Protein AF-A0A444Z0D0-F1 (afdb_monomer)

Structure (mmCIF, N/CA/C/O backbone):
data_AF-A0A444Z0D0-F1
#
_entry.id   AF-A0A444Z0D0-F1
#
loop_
_atom_site.group_PDB
_atom_site.id
_atom_site.type_symbol
_atom_site.label_atom_id
_atom_site.label_alt_id
_atom_site.label_comp_id
_atom_site.label_asym_id
_atom_site.label_entity_id
_atom_site.label_seq_id
_atom_site.pdbx_PDB_ins_code
_atom_site.Cartn_x
_atom_site.Cartn_y
_atom_site.Cartn_z
_atom_site.occupancy
_atom_site.B_iso_or_equiv
_atom_site.auth_seq_id
_atom_site.auth_comp_id
_atom_site.auth_asym_id
_atom_site.auth_atom_id
_atom_site.pdbx_PDB_model_num
ATOM 1 N N . MET A 1 1 ? -46.416 1.059 73.642 1.00 33.09 1 MET A N 1
ATOM 2 C CA . MET A 1 1 ? -45.092 1.182 72.991 1.00 33.09 1 MET A CA 1
ATOM 3 C C . MET A 1 1 ? -44.872 -0.135 72.269 1.00 33.09 1 MET A C 1
ATOM 5 O O . MET A 1 1 ? -45.076 -1.156 72.898 1.00 33.09 1 MET A O 1
ATOM 9 N N . THR A 1 2 ? -44.609 -0.222 70.977 1.00 31.02 2 THR A N 1
ATOM 10 C CA . THR A 1 2 ? -44.145 0.776 70.015 1.00 31.02 2 THR A CA 1
ATOM 11 C C . THR A 1 2 ? -44.512 0.217 68.643 1.00 31.02 2 THR A C 1
ATOM 13 O O . THR A 1 2 ? -44.466 -0.993 68.434 1.00 31.02 2 THR A O 1
ATOM 16 N N . VAL A 1 3 ? -44.927 1.099 67.741 1.00 36.03 3 VAL A N 1
ATOM 17 C CA . VAL A 1 3 ? -45.208 0.792 66.337 1.00 36.03 3 VAL A CA 1
ATOM 18 C C . VAL A 1 3 ? -43.977 0.105 65.737 1.00 36.03 3 VAL A C 1
ATOM 20 O O . VAL A 1 3 ? -42.889 0.678 65.771 1.00 36.03 3 VAL A O 1
ATOM 23 N N . GLN A 1 4 ? -44.135 -1.118 65.222 1.00 37.72 4 GLN A N 1
ATOM 24 C CA . GLN A 1 4 ? -43.124 -1.737 64.368 1.00 37.72 4 GLN A CA 1
ATOM 25 C C . GLN A 1 4 ? -43.065 -0.929 63.076 1.00 37.72 4 GLN A C 1
ATOM 27 O O . GLN A 1 4 ? -43.910 -1.055 62.192 1.00 37.72 4 GLN A O 1
ATOM 32 N N . HIS A 1 5 ? -42.076 -0.051 63.003 1.00 38.69 5 HIS A N 1
ATOM 33 C CA . HIS A 1 5 ? -41.671 0.584 61.768 1.00 38.69 5 HIS A CA 1
ATOM 34 C C . HIS A 1 5 ? -40.876 -0.462 60.977 1.00 38.69 5 HIS A C 1
ATOM 36 O O . HIS A 1 5 ? -39.661 -0.563 61.116 1.00 38.69 5 HIS A O 1
ATOM 42 N N . PHE A 1 6 ? -41.572 -1.296 60.198 1.00 40.19 6 PHE A N 1
ATOM 43 C CA . PHE A 1 6 ? -40.947 -2.060 59.118 1.00 40.19 6 PHE A CA 1
ATOM 44 C C . PHE A 1 6 ? -40.551 -1.064 58.023 1.00 40.19 6 PHE A C 1
ATOM 46 O O . PHE A 1 6 ? -41.250 -0.881 57.032 1.00 40.19 6 PHE A O 1
ATOM 53 N N . SER A 1 7 ? -39.445 -0.359 58.244 1.00 43.47 7 SER A N 1
ATOM 54 C CA . SER A 1 7 ? -38.634 0.120 57.138 1.00 43.47 7 SER A CA 1
ATOM 55 C C . SER A 1 7 ? -37.933 -1.123 56.615 1.00 43.47 7 SER A C 1
ATOM 57 O O . SER A 1 7 ? -37.038 -1.635 57.281 1.00 43.47 7 SER A O 1
ATOM 59 N N . GLU A 1 8 ? -38.367 -1.654 55.475 1.00 47.59 8 GLU A N 1
ATOM 60 C CA . GLU A 1 8 ? -37.542 -2.575 54.695 1.00 47.59 8 GLU A CA 1
ATOM 61 C C . GLU A 1 8 ? -36.265 -1.814 54.325 1.00 47.59 8 GLU A C 1
ATOM 63 O O . GLU A 1 8 ? -36.211 -1.094 53.329 1.00 47.59 8 GLU A O 1
ATOM 68 N N . GLN A 1 9 ? -35.262 -1.883 55.202 1.00 56.53 9 GLN A N 1
ATOM 69 C CA . GLN A 1 9 ? -33.923 -1.411 54.903 1.00 56.53 9 GLN A CA 1
ATOM 70 C C . GLN A 1 9 ? -33.468 -2.239 53.712 1.00 56.53 9 GLN A C 1
ATOM 72 O O . GLN A 1 9 ? -33.367 -3.468 53.768 1.00 56.53 9 GLN A O 1
ATOM 77 N N . LEU A 1 10 ? -33.351 -1.567 52.574 1.00 58.09 10 LEU A N 1
ATOM 78 C CA . LEU A 1 10 ? -33.070 -2.195 51.301 1.00 58.09 10 LEU A CA 1
ATOM 79 C C . LEU A 1 10 ? -31.568 -2.483 51.278 1.00 58.09 10 LEU A C 1
ATOM 81 O O . LEU A 1 10 ? -30.805 -1.796 50.613 1.00 58.09 10 LEU A O 1
ATOM 85 N N . ASN A 1 11 ? -31.143 -3.488 52.048 1.00 79.81 11 ASN A N 1
ATOM 86 C CA . ASN A 1 11 ? -29.741 -3.898 52.158 1.00 79.81 11 ASN A CA 1
ATOM 87 C C . ASN A 1 11 ? -29.244 -4.488 50.833 1.00 79.81 11 ASN A C 1
ATOM 89 O O . ASN A 1 11 ? -28.045 -4.595 50.598 1.00 79.81 11 ASN A O 1
ATOM 93 N N . THR A 1 12 ? -30.164 -4.863 49.939 1.00 85.44 12 THR A N 1
ATOM 94 C CA . THR A 1 12 ? -29.848 -5.409 48.621 1.00 85.44 12 THR A CA 1
ATOM 95 C C . THR A 1 12 ? -30.659 -4.705 47.541 1.00 85.44 12 THR A C 1
ATOM 97 O O . 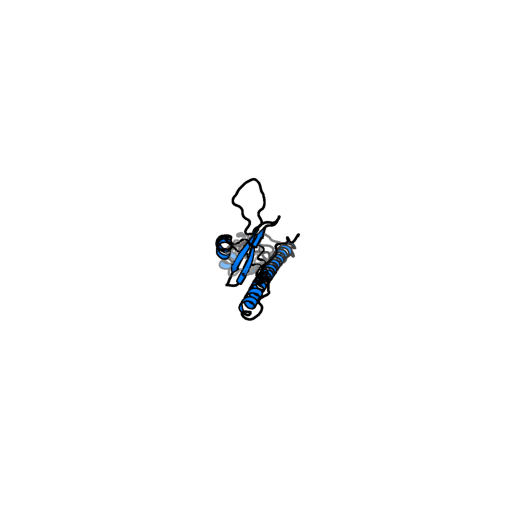THR A 1 12 ? -31.887 -4.728 47.554 1.00 85.44 12 THR A O 1
ATOM 100 N N . LEU A 1 13 ? -29.971 -4.087 46.584 1.00 89.38 13 LEU A N 1
ATOM 101 C CA . LEU A 1 13 ? -30.569 -3.411 45.440 1.00 89.38 13 LEU A CA 1
ATOM 102 C C . LEU A 1 13 ? -30.190 -4.159 44.164 1.00 89.38 13 LEU A C 1
ATOM 104 O O . LEU A 1 13 ? -29.062 -4.065 43.684 1.00 89.38 13 LEU A O 1
ATOM 108 N N . ASN A 1 14 ? -31.149 -4.899 43.606 1.00 92.12 14 ASN A N 1
ATOM 109 C CA . ASN A 1 14 ? -30.968 -5.612 42.346 1.00 92.12 14 ASN A CA 1
ATOM 110 C C . ASN A 1 14 ? -31.610 -4.846 41.182 1.00 92.12 14 ASN A C 1
ATOM 112 O O . ASN A 1 14 ? -32.835 -4.765 41.049 1.00 92.12 14 ASN A O 1
ATOM 116 N N . LEU A 1 15 ? -30.751 -4.312 40.324 1.00 93.50 15 LEU A N 1
ATOM 117 C CA . LEU A 1 15 ? -31.070 -3.591 39.099 1.00 93.50 15 LEU A CA 1
ATOM 118 C C . LEU A 1 15 ? -30.468 -4.284 37.868 1.00 93.50 15 LEU A C 1
ATOM 120 O O . LEU A 1 15 ? -30.303 -3.657 36.819 1.00 93.50 15 LEU A O 1
ATOM 124 N N . SER A 1 16 ? -30.152 -5.574 37.977 1.00 95.94 16 SER A N 1
ATOM 125 C CA . SER A 1 16 ? -29.628 -6.348 36.858 1.00 95.94 16 SER A CA 1
ATOM 126 C C . SER A 1 16 ? -30.658 -6.488 35.733 1.00 95.94 16 SER A C 1
ATOM 128 O O . SER A 1 16 ? -31.864 -6.590 35.982 1.00 95.94 16 SER A O 1
ATOM 130 N N . SER A 1 17 ? -30.191 -6.519 34.481 1.00 95.81 17 SER A N 1
ATOM 131 C CA . SER A 1 17 ? -31.039 -6.774 33.300 1.00 95.81 17 SER A CA 1
ATOM 132 C C . SER A 1 17 ? -32.221 -5.805 33.135 1.00 95.81 17 SER A C 1
ATOM 134 O O . SER A 1 17 ? -33.277 -6.190 32.634 1.00 95.81 17 SER A O 1
ATOM 136 N N . ARG A 1 18 ? -32.080 -4.545 33.569 1.00 95.50 18 ARG A N 1
ATOM 137 C CA . ARG A 1 18 ? -33.142 -3.522 33.475 1.00 95.50 18 ARG A CA 1
ATOM 138 C C . ARG A 1 18 ? -32.997 -2.595 32.270 1.00 95.50 18 ARG A C 1
ATOM 140 O O . ARG A 1 18 ? -33.810 -1.690 32.113 1.00 95.50 18 ARG A O 1
ATOM 147 N N . GLY A 1 19 ? -31.984 -2.809 31.430 1.00 94.06 19 GLY A N 1
ATOM 148 C CA . GLY A 1 19 ? -31.701 -1.946 30.283 1.00 94.06 19 GLY A CA 1
ATOM 149 C C . GLY A 1 19 ? -31.230 -0.550 30.697 1.00 94.06 19 GLY A C 1
ATOM 150 O O . GLY A 1 19 ? -31.468 0.412 29.974 1.00 94.06 19 GLY A O 1
ATOM 151 N N . LEU A 1 20 ? -30.600 -0.421 31.871 1.00 94.81 20 LEU A N 1
ATOM 152 C CA . LEU A 1 20 ? -30.068 0.857 32.340 1.00 94.81 20 LEU A CA 1
ATOM 153 C C . LEU A 1 20 ? -28.946 1.336 31.415 1.00 94.81 20 LEU A C 1
ATOM 155 O O . LEU A 1 20 ? -28.062 0.563 31.051 1.00 94.81 20 LEU A O 1
ATOM 159 N N . THR A 1 21 ? -28.972 2.621 31.076 1.00 94.25 21 THR A N 1
ATOM 160 C CA . THR A 1 21 ? -27.987 3.294 30.219 1.00 94.25 21 THR A CA 1
ATOM 161 C C . THR A 1 21 ? -27.411 4.518 30.919 1.00 94.25 21 THR A C 1
ATOM 163 O O . THR A 1 21 ? -28.023 5.047 31.846 1.00 94.25 21 THR A O 1
ATOM 166 N N . GLY A 1 22 ? -26.292 5.038 30.419 1.00 92.38 22 GLY A N 1
ATOM 167 C CA . GLY A 1 22 ? -25.667 6.240 30.972 1.00 92.38 22 GLY A CA 1
ATOM 168 C C . GLY A 1 22 ? -24.674 5.928 32.092 1.00 92.38 22 GLY A C 1
ATOM 169 O O . GLY A 1 22 ? -24.312 4.773 32.319 1.00 92.38 22 GLY A O 1
ATOM 170 N N . HIS A 1 23 ? -24.200 6.977 32.758 1.00 93.19 23 HIS A N 1
ATOM 171 C CA . HIS A 1 23 ? -23.209 6.865 33.826 1.00 93.19 23 HIS A CA 1
ATOM 172 C C . HIS A 1 23 ? -23.834 6.385 35.136 1.00 93.19 23 HIS A C 1
ATOM 174 O O . HIS A 1 23 ? -24.989 6.689 35.446 1.00 93.19 23 HIS A O 1
ATOM 180 N N . ILE A 1 24 ? -23.039 5.689 35.948 1.00 92.19 24 ILE A N 1
ATOM 181 C CA . ILE A 1 24 ? -23.430 5.316 37.307 1.00 92.19 24 ILE A CA 1
ATOM 182 C C . ILE A 1 24 ? -23.579 6.593 38.142 1.00 92.19 24 ILE A C 1
ATOM 184 O O . ILE A 1 24 ? -22.626 7.345 38.348 1.00 92.19 24 ILE A O 1
ATOM 188 N N . ALA A 1 25 ? -24.793 6.847 38.625 1.00 90.31 25 ALA A N 1
ATOM 189 C CA . ALA A 1 25 ? -25.098 8.065 39.358 1.00 90.31 25 ALA A CA 1
ATOM 190 C C . ALA A 1 25 ? -24.389 8.101 40.722 1.00 90.31 25 ALA A C 1
ATOM 192 O O . ALA A 1 25 ? -24.520 7.185 41.536 1.00 90.31 25 ALA A O 1
ATOM 193 N N . VAL A 1 26 ? -23.728 9.224 41.025 1.00 87.00 26 VAL A N 1
ATOM 194 C CA . VAL A 1 26 ? -23.033 9.443 42.308 1.00 87.00 26 VAL A CA 1
ATOM 195 C C . VAL A 1 26 ? -23.961 9.341 43.522 1.00 87.00 26 VAL A C 1
ATOM 197 O O . VAL A 1 26 ? -23.514 9.043 44.624 1.00 87.00 26 VAL A O 1
ATOM 200 N N . TYR A 1 27 ? -25.270 9.533 43.332 1.00 84.94 27 TYR A N 1
ATOM 201 C CA . TYR A 1 27 ? -26.268 9.459 44.400 1.00 84.94 27 TYR A CA 1
ATOM 202 C C . TYR A 1 27 ? -26.372 8.080 45.062 1.00 84.94 27 TYR A C 1
ATOM 204 O O . TYR A 1 27 ? -26.842 8.012 46.194 1.00 84.94 27 TYR A O 1
ATOM 212 N N . ILE A 1 28 ? -25.888 7.010 44.417 1.00 84.38 28 ILE A N 1
ATOM 213 C CA . ILE A 1 28 ? -25.799 5.668 45.016 1.00 84.38 28 ILE A CA 1
ATOM 214 C C . ILE A 1 28 ? -24.942 5.688 46.296 1.00 84.38 28 ILE A C 1
ATOM 216 O O . ILE A 1 28 ? -25.227 4.942 47.226 1.00 84.38 28 ILE A O 1
ATOM 220 N N . SER A 1 29 ? -23.979 6.61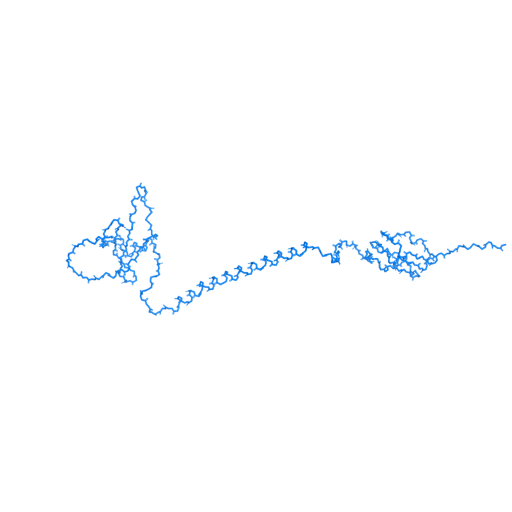2 46.410 1.00 82.12 29 SER A N 1
ATOM 221 C CA . SER A 1 29 ? -23.178 6.818 47.630 1.00 82.12 29 SER A CA 1
ATOM 222 C C . SER A 1 29 ? -23.997 7.199 48.872 1.00 82.12 29 SER A C 1
ATOM 224 O O . SER A 1 29 ? -23.511 7.059 49.989 1.00 82.12 29 SER A O 1
ATOM 226 N N . LYS A 1 30 ? -25.241 7.673 48.706 1.00 83.94 30 LYS A N 1
ATOM 227 C CA . LYS A 1 30 ? -26.129 8.020 49.827 1.00 83.94 30 LYS A CA 1
ATOM 228 C C . LYS A 1 30 ? -26.809 6.802 50.455 1.00 83.94 30 LYS A C 1
ATOM 230 O O . LYS A 1 30 ? -27.399 6.933 51.524 1.00 83.94 30 LYS A O 1
ATOM 235 N N . LEU A 1 31 ? -26.750 5.640 49.805 1.00 82.06 31 LEU A N 1
ATOM 236 C CA . LEU A 1 31 ? -27.337 4.396 50.298 1.00 82.06 31 LEU A CA 1
ATOM 237 C C . LEU A 1 31 ? -26.363 3.714 51.270 1.00 82.06 31 LEU A C 1
ATOM 239 O O . LEU A 1 31 ? -25.779 2.682 50.962 1.00 82.06 31 LEU A O 1
ATOM 243 N N . ILE A 1 32 ? -26.158 4.328 52.436 1.00 78.06 32 ILE A N 1
ATOM 244 C CA . ILE A 1 32 ? -25.132 3.922 53.417 1.00 78.06 32 ILE A CA 1
ATOM 245 C C . ILE A 1 32 ? -25.397 2.563 54.085 1.00 78.06 32 ILE A C 1
ATOM 247 O O . ILE A 1 32 ? -24.472 1.964 54.620 1.00 78.06 32 ILE A O 1
ATOM 251 N N . GLU A 1 33 ? -26.641 2.081 54.055 1.00 80.69 33 GLU A N 1
ATOM 252 C CA . GLU A 1 33 ? -27.045 0.777 54.608 1.00 80.69 33 GLU A CA 1
ATOM 253 C C . GLU A 1 33 ? -27.021 -0.342 53.550 1.00 80.69 33 GLU A C 1
ATOM 255 O O . GLU A 1 33 ? -27.396 -1.478 53.828 1.00 80.69 33 GLU A O 1
ATOM 260 N N . LEU A 1 34 ? -26.612 -0.033 52.314 1.00 84.25 34 LEU A N 1
ATOM 261 C CA . LEU A 1 34 ? -26.598 -1.000 51.225 1.00 84.25 34 LEU A CA 1
ATOM 262 C C . LEU A 1 34 ? -25.432 -1.985 51.401 1.00 84.25 34 LEU A C 1
ATOM 264 O O . LEU A 1 34 ? -24.270 -1.591 51.453 1.00 84.25 34 LEU A O 1
ATOM 268 N N . GLU A 1 35 ? -25.747 -3.276 51.436 1.00 87.44 35 GLU A N 1
ATOM 269 C CA . GLU A 1 35 ? -24.785 -4.383 51.517 1.00 87.44 35 GLU A CA 1
ATOM 270 C C . GLU A 1 35 ? -24.545 -5.032 50.151 1.00 87.44 35 GLU A C 1
ATOM 272 O O . GLU A 1 35 ? -23.467 -5.567 49.891 1.00 87.44 35 GLU A O 1
ATOM 277 N N . SER A 1 36 ? -25.518 -4.969 49.234 1.00 89.06 36 SER A N 1
ATOM 278 C CA . SER A 1 36 ? -25.345 -5.463 47.869 1.00 89.06 36 SER A CA 1
ATOM 279 C C . SER A 1 36 ? -26.016 -4.586 46.818 1.00 89.06 36 SER A C 1
ATOM 281 O O . SER A 1 36 ? -27.175 -4.200 46.950 1.00 89.06 36 SER A O 1
ATOM 283 N N . LEU A 1 37 ? -25.291 -4.330 45.732 1.00 91.44 37 LEU A N 1
ATOM 284 C CA . LEU A 1 37 ? -25.755 -3.617 44.551 1.00 91.44 37 LEU A CA 1
ATOM 285 C C . LEU A 1 37 ? -25.468 -4.449 43.304 1.00 91.44 37 LEU A C 1
ATOM 287 O O . LEU A 1 37 ? -24.309 -4.654 42.949 1.00 91.44 37 LEU A O 1
ATOM 291 N N . ASP A 1 38 ? -26.510 -4.890 42.609 1.00 93.44 38 ASP A N 1
ATOM 292 C CA . ASP A 1 38 ? -26.371 -5.591 41.334 1.00 93.44 38 ASP A CA 1
ATOM 293 C C . ASP A 1 38 ? -26.812 -4.694 40.176 1.00 93.44 38 ASP A C 1
ATOM 295 O O . ASP A 1 38 ? -27.993 -4.391 40.023 1.00 93.44 38 ASP A O 1
ATOM 299 N N . LEU A 1 39 ? -25.850 -4.261 39.366 1.00 94.69 39 LEU A N 1
ATOM 300 C CA . LEU A 1 39 ? -26.041 -3.480 38.144 1.00 94.69 39 LEU A CA 1
ATOM 301 C C . LEU A 1 39 ? -25.653 -4.291 36.897 1.00 94.69 39 LEU A C 1
ATOM 303 O O . LEU A 1 39 ? -25.476 -3.721 35.816 1.00 94.69 39 LEU A O 1
ATOM 307 N N . SER A 1 40 ? -25.497 -5.609 37.027 1.00 95.00 40 SER A N 1
ATOM 308 C CA . SER A 1 40 ? -25.022 -6.462 35.943 1.00 95.00 40 SER A CA 1
ATOM 309 C C . SER A 1 40 ? -26.009 -6.566 34.777 1.00 95.00 40 SER A C 1
ATOM 311 O O . SER A 1 40 ? -27.211 -6.341 34.923 1.00 95.00 40 SER A O 1
ATOM 313 N N . ASN A 1 41 ? -25.501 -6.910 33.594 1.00 95.81 41 ASN A N 1
ATOM 314 C CA . ASN A 1 41 ? -26.303 -7.089 32.380 1.00 95.81 41 ASN A CA 1
ATOM 315 C C . ASN A 1 41 ? -27.136 -5.841 32.025 1.00 95.81 41 ASN A C 1
ATOM 317 O O . ASN A 1 41 ? -28.342 -5.909 31.791 1.00 95.81 41 ASN A O 1
ATOM 321 N N . ASN A 1 42 ? -26.497 -4.674 32.038 1.00 95.62 42 ASN A N 1
ATOM 322 C CA . ASN A 1 42 ? -27.082 -3.410 31.600 1.00 95.62 42 ASN A CA 1
ATOM 323 C C . ASN A 1 42 ? -26.214 -2.797 30.484 1.00 95.62 42 ASN A C 1
ATOM 325 O O . ASN A 1 42 ? -25.288 -3.414 29.962 1.00 95.62 42 ASN A O 1
ATOM 329 N N . SER A 1 43 ? -26.542 -1.580 30.065 1.00 95.06 43 SER A N 1
ATOM 330 C CA . SER A 1 43 ? -25.817 -0.812 29.049 1.00 95.06 43 SER A CA 1
ATOM 331 C C . SER A 1 43 ? -25.212 0.461 29.650 1.00 95.06 43 SER A C 1
ATOM 333 O O . SER A 1 43 ? -25.221 1.523 29.024 1.00 95.06 43 SER A O 1
ATOM 335 N N . LEU A 1 44 ? -24.718 0.365 30.889 1.00 94.38 44 LEU A N 1
ATOM 336 C CA . LEU A 1 44 ? -24.057 1.469 31.583 1.00 94.38 44 LEU A CA 1
ATOM 337 C C . LEU A 1 44 ? -22.738 1.824 30.885 1.00 94.38 44 LEU A C 1
ATOM 339 O O . LEU A 1 44 ? -22.065 0.953 30.326 1.00 94.38 44 LEU A O 1
ATOM 343 N N . ILE A 1 45 ? -22.386 3.110 30.907 1.00 92.62 45 ILE A N 1
ATOM 344 C CA . ILE A 1 45 ? -21.226 3.665 30.200 1.00 92.62 45 ILE A CA 1
ATOM 345 C C . ILE A 1 45 ? -20.341 4.498 31.134 1.00 92.62 45 ILE A C 1
ATOM 347 O O . ILE A 1 45 ? -20.815 5.057 32.124 1.00 92.62 45 ILE A O 1
ATOM 351 N N . GLY A 1 46 ? -19.073 4.646 30.760 1.00 90.25 46 GLY A N 1
ATOM 352 C CA . GLY A 1 46 ? -18.135 5.561 31.403 1.00 90.25 46 GLY A CA 1
ATOM 353 C C . GLY A 1 46 ? -17.384 4.961 32.590 1.00 90.25 46 GLY A C 1
ATOM 354 O O . GLY A 1 46 ? -17.373 3.749 32.803 1.00 90.25 46 GLY A O 1
ATOM 355 N N . GLU A 1 47 ? -16.717 5.825 33.351 1.00 90.75 47 GLU A N 1
ATOM 356 C CA . GLU A 1 47 ? -15.864 5.407 34.465 1.00 90.75 47 GLU A CA 1
ATOM 357 C C . GLU A 1 47 ? -16.692 4.868 35.635 1.00 90.75 47 GLU A C 1
ATOM 359 O O . GLU A 1 47 ? -17.747 5.412 35.979 1.00 90.75 47 GLU A O 1
ATOM 364 N N . ILE A 1 48 ? -16.194 3.803 36.263 1.00 90.00 48 ILE A N 1
ATOM 365 C CA . ILE A 1 48 ? -16.723 3.289 37.521 1.00 90.00 48 ILE A CA 1
ATOM 366 C C . ILE A 1 48 ? -16.372 4.311 38.606 1.00 90.00 48 ILE A C 1
ATOM 368 O O . ILE A 1 48 ? -15.192 4.570 38.848 1.00 90.00 48 ILE A O 1
ATOM 372 N N . PRO A 1 49 ? -17.366 4.909 39.281 1.00 88.50 49 PRO A N 1
ATOM 373 C CA . PRO A 1 49 ? -17.084 5.906 40.296 1.00 88.50 49 PRO A CA 1
ATOM 374 C C . PRO A 1 49 ? -16.231 5.344 41.436 1.00 88.50 49 PRO A C 1
ATOM 376 O O . PRO A 1 49 ? -16.574 4.321 42.029 1.00 88.50 49 PRO A O 1
ATOM 379 N N . VAL A 1 50 ? -15.180 6.078 41.807 1.00 84.44 50 VAL A N 1
ATOM 380 C CA . VAL A 1 50 ? -14.205 5.694 42.846 1.00 84.44 50 VAL A CA 1
ATOM 381 C C . VAL A 1 50 ? -14.872 5.302 44.170 1.00 84.44 50 VAL A C 1
ATOM 383 O O . VAL A 1 50 ? -14.407 4.398 44.855 1.00 84.44 50 VAL A O 1
ATOM 386 N N . PHE A 1 51 ? -16.019 5.898 44.517 1.00 83.88 51 PHE A N 1
ATOM 387 C CA . PHE A 1 51 ? -16.738 5.552 45.748 1.00 83.88 51 PHE A CA 1
ATOM 388 C C . PHE A 1 51 ? -17.227 4.094 45.806 1.00 83.88 51 PHE A C 1
ATOM 390 O O . PHE A 1 51 ? -17.404 3.575 46.904 1.00 83.88 51 PHE A O 1
ATOM 397 N N . LEU A 1 52 ? -17.441 3.435 44.660 1.00 82.94 52 LEU A N 1
ATOM 398 C CA . LEU A 1 52 ? -17.804 2.014 44.603 1.00 82.94 52 LEU A CA 1
ATOM 399 C C . LEU A 1 52 ? -16.597 1.088 44.790 1.00 82.94 52 LEU A C 1
ATOM 401 O O . LEU A 1 52 ? -16.788 -0.083 45.100 1.00 82.94 52 LEU A O 1
ATOM 405 N N . VAL A 1 53 ? -15.382 1.603 44.589 1.00 76.00 53 VAL A N 1
ATOM 406 C CA . VAL A 1 53 ? -14.130 0.839 44.660 1.00 76.00 53 VAL A CA 1
ATOM 407 C C . VAL A 1 53 ? -13.424 1.069 45.998 1.00 76.00 53 VAL A C 1
ATOM 409 O O . VAL A 1 53 ? -12.957 0.120 46.618 1.00 76.00 53 VAL A O 1
ATOM 412 N N . GLU A 1 54 ? -13.376 2.316 46.475 1.00 71.38 54 GLU A N 1
ATOM 413 C CA . GLU A 1 54 ? -12.549 2.706 47.624 1.00 71.38 54 GLU A CA 1
ATOM 414 C C . GLU A 1 54 ? -13.338 2.927 48.924 1.00 71.38 54 GLU A C 1
ATOM 416 O O . GLU A 1 54 ? -12.814 2.674 50.006 1.00 71.38 54 GLU A O 1
ATOM 421 N N . ASN A 1 55 ? -14.598 3.378 48.856 1.00 62.75 55 ASN A N 1
ATOM 422 C CA . ASN A 1 55 ? -15.305 3.883 50.045 1.00 62.75 55 ASN A CA 1
ATOM 423 C C . ASN A 1 55 ? -16.236 2.870 50.728 1.00 62.75 55 ASN A C 1
ATOM 425 O O . ASN A 1 55 ? -16.783 3.184 51.785 1.00 62.75 55 ASN A O 1
ATOM 429 N N . LEU A 1 56 ? -16.449 1.680 50.157 1.00 67.81 56 LEU A N 1
ATOM 430 C CA . LEU A 1 56 ? -17.451 0.728 50.653 1.00 67.81 56 LEU A CA 1
ATOM 431 C C . LEU A 1 56 ? -16.934 -0.725 50.652 1.00 67.81 56 LEU A C 1
ATOM 433 O O . LEU A 1 56 ? -17.412 -1.546 49.875 1.00 67.81 56 LEU A O 1
ATOM 437 N N . PRO A 1 57 ? -15.998 -1.092 51.550 1.00 65.75 57 PRO A N 1
ATOM 438 C CA . PRO A 1 57 ? -15.433 -2.447 51.599 1.00 65.75 57 PRO A CA 1
ATOM 439 C C . PRO A 1 57 ? -16.453 -3.538 51.972 1.00 65.75 57 PRO A C 1
ATOM 441 O O . PRO A 1 57 ? -16.212 -4.715 51.717 1.00 65.75 57 PRO A O 1
ATOM 444 N N . LEU A 1 58 ? -17.581 -3.162 52.586 1.00 73.06 58 LEU A N 1
ATOM 445 C CA . LEU A 1 58 ? -18.676 -4.072 52.942 1.00 73.06 58 LEU A CA 1
ATOM 446 C C . LEU A 1 58 ? -19.759 -4.172 51.855 1.00 73.06 58 LEU A C 1
ATOM 448 O O . LEU A 1 58 ? -20.592 -5.072 51.924 1.00 73.06 58 LEU A O 1
ATOM 452 N N . LEU A 1 59 ? -19.754 -3.281 50.854 1.00 82.44 59 LEU A N 1
ATOM 453 C CA . LEU A 1 59 ? -20.736 -3.298 49.774 1.00 82.44 59 LEU A CA 1
ATOM 454 C C . LEU A 1 59 ? -20.284 -4.263 48.676 1.00 82.44 59 LEU A C 1
ATOM 456 O O . LEU A 1 59 ? -19.274 -4.060 48.005 1.00 82.44 59 LEU A O 1
ATOM 460 N N . ARG A 1 60 ? -21.092 -5.288 48.417 1.00 87.38 60 ARG A N 1
ATOM 461 C CA . ARG A 1 60 ? -20.908 -6.178 47.273 1.00 87.38 60 ARG A CA 1
ATOM 462 C C . ARG A 1 60 ? -21.521 -5.563 46.018 1.00 87.38 60 ARG A C 1
ATOM 464 O O . ARG A 1 60 ? -22.741 -5.596 45.849 1.00 87.38 60 ARG A O 1
ATOM 471 N N . VAL A 1 61 ? -20.678 -5.082 45.108 1.00 89.31 61 VAL A N 1
ATOM 472 C CA . VAL A 1 61 ? -21.101 -4.507 43.821 1.00 89.31 61 VAL A CA 1
ATOM 473 C C . VAL A 1 61 ? -20.899 -5.508 42.677 1.00 89.31 61 VAL A C 1
ATOM 475 O O . VAL A 1 61 ? -19.816 -6.067 42.516 1.00 89.31 61 VAL A O 1
ATOM 478 N N . LEU A 1 62 ? -21.927 -5.724 41.852 1.00 91.81 62 LEU A N 1
ATOM 479 C CA . LEU A 1 62 ? -21.856 -6.523 40.625 1.00 91.81 62 LEU A CA 1
ATOM 480 C C . LEU A 1 62 ? -22.050 -5.614 39.404 1.00 91.81 62 LEU A C 1
ATOM 482 O O . LEU A 1 62 ? -23.128 -5.069 39.193 1.00 91.81 62 LEU A O 1
ATOM 486 N N . LEU A 1 63 ? -20.999 -5.457 38.593 1.00 91.94 63 LEU A N 1
ATOM 487 C CA . LEU A 1 63 ? -20.981 -4.592 37.397 1.00 91.94 63 LEU A CA 1
ATOM 488 C C . LEU A 1 63 ? -20.833 -5.371 36.080 1.00 91.94 63 LEU A C 1
ATOM 490 O O . LEU A 1 63 ? -20.760 -4.771 35.009 1.00 91.94 63 LEU A O 1
ATOM 494 N N . GLY A 1 64 ? -20.769 -6.705 36.138 1.00 89.88 64 GLY A N 1
ATOM 495 C CA . GLY A 1 64 ? -20.492 -7.549 34.972 1.00 89.88 64 GLY A CA 1
ATOM 496 C C . GLY A 1 64 ? -21.484 -7.354 33.821 1.00 89.88 64 GLY A C 1
ATOM 497 O O . GLY A 1 64 ? -22.622 -6.947 34.030 1.00 89.88 64 GLY A O 1
ATOM 498 N N . GLN A 1 65 ? -21.064 -7.676 32.595 1.00 91.00 65 GLN A N 1
ATOM 499 C CA . GLN A 1 65 ? -21.895 -7.536 31.387 1.00 91.00 65 GLN A CA 1
ATOM 500 C C . GLN A 1 65 ? -22.390 -6.096 31.132 1.00 91.00 65 GLN A C 1
ATOM 502 O O . GLN A 1 65 ? -23.493 -5.894 30.639 1.00 91.00 65 GLN A O 1
ATOM 507 N N . ASN A 1 66 ? -21.557 -5.100 31.445 1.00 92.12 66 ASN A N 1
ATOM 508 C CA . ASN A 1 66 ? -21.706 -3.719 30.987 1.00 92.12 66 ASN A CA 1
ATOM 509 C C . ASN A 1 66 ? -20.497 -3.385 30.092 1.00 92.12 66 ASN A C 1
ATOM 511 O O . ASN A 1 66 ? -19.437 -3.037 30.614 1.00 92.12 66 ASN A O 1
ATOM 515 N N . PRO A 1 67 ? -20.601 -3.543 28.760 1.00 86.25 67 PRO A N 1
ATOM 516 C CA . PRO A 1 67 ? -19.443 -3.536 27.857 1.00 86.25 67 PRO A CA 1
ATOM 517 C C . PRO A 1 67 ? -18.706 -2.191 27.777 1.00 86.25 67 PRO A C 1
ATOM 519 O O . PRO A 1 67 ? -17.571 -2.152 27.316 1.00 86.25 67 PRO A O 1
ATOM 522 N N . ASN A 1 68 ? -19.341 -1.111 28.235 1.00 89.06 68 ASN A N 1
ATOM 523 C CA . ASN A 1 68 ? -18.858 0.261 28.102 1.00 89.06 68 ASN A CA 1
ATOM 524 C C . ASN A 1 68 ? -18.451 0.898 29.448 1.00 89.06 68 ASN A C 1
ATOM 526 O O . ASN A 1 68 ? -18.269 2.116 29.502 1.00 89.06 68 ASN A O 1
ATOM 530 N N . LEU A 1 69 ? -18.345 0.111 30.530 1.00 89.88 69 LEU A N 1
ATOM 531 C CA . LEU A 1 69 ? -17.800 0.575 31.812 1.00 89.88 69 LEU A CA 1
ATOM 532 C C . LEU A 1 69 ? -16.272 0.464 31.834 1.00 89.88 69 LEU A C 1
ATOM 534 O O . LEU A 1 69 ? -15.701 -0.494 31.312 1.00 89.88 69 LEU A O 1
ATOM 538 N N . CYS A 1 70 ? -15.610 1.424 32.478 1.00 87.00 70 CYS A N 1
ATOM 539 C CA . CYS A 1 70 ? -14.151 1.476 32.579 1.00 87.00 70 CYS A CA 1
ATOM 540 C C . CYS A 1 70 ? -13.703 1.591 34.039 1.00 87.00 70 CYS A C 1
ATOM 542 O O . CYS A 1 70 ? -14.266 2.366 34.803 1.00 87.00 70 CYS A O 1
ATOM 544 N N . GLU A 1 71 ? -12.682 0.828 34.428 1.00 73.62 71 GLU A N 1
ATOM 545 C CA . GLU A 1 71 ? -12.250 0.716 35.827 1.00 73.62 71 GLU A CA 1
ATOM 546 C C . GLU A 1 71 ? -11.403 1.905 36.298 1.00 73.62 71 GLU A C 1
ATOM 548 O O . GLU A 1 71 ? -11.524 2.302 37.452 1.00 73.62 71 GLU A O 1
ATOM 553 N N . SER A 1 72 ? -10.580 2.506 35.430 1.00 64.62 72 SER A N 1
ATOM 554 C CA . SER A 1 72 ? -9.786 3.712 35.725 1.00 64.62 72 SER A CA 1
ATOM 555 C C . SER A 1 72 ? -9.117 4.277 34.468 1.00 64.62 72 SER A C 1
ATOM 557 O O . SER A 1 72 ? -8.689 3.519 33.597 1.00 64.62 72 SER A O 1
ATOM 559 N N . GLY A 1 73 ? -8.956 5.603 34.420 1.00 61.09 73 GLY A N 1
ATOM 560 C CA . GLY A 1 73 ? -8.347 6.330 33.302 1.00 61.09 73 GLY A CA 1
ATOM 561 C C . GLY A 1 73 ? -9.389 6.874 32.323 1.00 61.09 73 GLY A C 1
ATOM 562 O O . GLY A 1 73 ? -10.531 6.420 32.360 1.00 61.09 73 GLY A O 1
ATOM 563 N N . PRO A 1 74 ? -9.007 7.833 31.452 1.00 58.78 74 PRO A N 1
ATOM 564 C CA . PRO A 1 74 ? -9.936 8.404 30.491 1.00 58.78 74 PRO A CA 1
ATOM 565 C C . PRO A 1 74 ? -10.586 7.259 29.726 1.00 58.78 74 PRO A C 1
ATOM 567 O O . PRO A 1 74 ? -9.874 6.433 29.147 1.00 58.78 74 PRO A O 1
ATOM 570 N N . CYS A 1 75 ? -11.921 7.205 29.750 1.00 64.81 75 CYS A N 1
ATOM 571 C CA . CYS A 1 75 ? -12.711 6.398 28.830 1.00 64.81 75 CYS A CA 1
ATOM 572 C C . CYS A 1 75 ? -12.394 6.876 27.418 1.00 64.81 75 CYS A C 1
ATOM 574 O O . CYS A 1 75 ? -13.128 7.675 26.836 1.00 64.81 75 CYS A O 1
ATOM 576 N N . ASP A 1 76 ? -11.250 6.449 26.896 1.00 52.53 76 ASP A N 1
ATOM 577 C CA . ASP A 1 76 ? -10.871 6.690 25.532 1.00 52.53 76 ASP A CA 1
ATOM 578 C C . ASP A 1 76 ? -11.951 5.976 24.741 1.00 52.53 76 ASP A C 1
ATOM 580 O O . ASP A 1 76 ? -12.036 4.744 24.733 1.00 52.53 76 ASP A O 1
ATOM 584 N N . GLN A 1 77 ? -12.843 6.763 24.142 1.00 59.03 77 GLN A N 1
ATOM 585 C CA . GLN A 1 77 ? -13.732 6.287 23.105 1.00 59.03 77 GLN A CA 1
ATOM 586 C C . GLN A 1 77 ? -12.860 5.946 21.897 1.00 59.03 77 GLN A C 1
ATOM 588 O O . GLN A 1 77 ? -12.983 6.521 20.819 1.00 59.03 77 GLN A O 1
ATOM 593 N N . GLN A 1 78 ? -12.011 4.932 22.042 1.00 44.03 78 GLN A N 1
ATOM 594 C CA . GLN A 1 78 ? -11.820 3.999 20.969 1.00 44.03 78 GLN A CA 1
ATOM 595 C C . GLN A 1 78 ? -13.178 3.340 20.773 1.00 44.03 78 GLN A C 1
ATOM 597 O O . GLN A 1 78 ? -13.448 2.237 21.235 1.00 44.03 78 GLN A O 1
ATOM 602 N N . THR A 1 79 ? -13.982 3.993 19.941 1.00 45.91 79 THR A N 1
ATOM 603 C CA . THR A 1 79 ? -14.735 3.335 18.879 1.00 45.91 79 THR A CA 1
ATOM 604 C C . THR A 1 79 ? -13.758 2.545 17.992 1.00 45.91 79 THR A C 1
ATOM 606 O O . THR A 1 79 ? -13.621 2.735 16.792 1.00 45.91 79 THR A O 1
ATOM 609 N N . LYS A 1 80 ? -13.031 1.607 18.598 1.00 42.03 80 LYS A N 1
ATOM 610 C CA . LYS A 1 80 ? -12.730 0.334 17.986 1.00 42.03 80 LYS A CA 1
ATOM 611 C C . LYS A 1 80 ? -13.797 -0.591 18.520 1.00 42.03 80 LYS A C 1
ATOM 613 O O . LYS A 1 80 ? -13.519 -1.500 19.300 1.00 42.03 80 LYS A O 1
ATOM 618 N N . ASP A 1 81 ? -15.013 -0.366 18.033 1.00 45.09 81 ASP A N 1
ATOM 619 C CA . ASP A 1 81 ? -15.879 -1.488 17.752 1.00 45.09 81 ASP A CA 1
ATOM 620 C C . ASP A 1 81 ? -15.042 -2.468 16.928 1.00 45.09 81 ASP A C 1
ATOM 622 O O . ASP A 1 81 ? -14.876 -2.360 15.718 1.00 45.09 81 ASP A O 1
ATOM 626 N N . LYS A 1 82 ? -14.486 -3.460 17.621 1.00 42.88 82 LYS A N 1
ATOM 627 C CA . LYS A 1 82 ? -14.348 -4.794 17.067 1.00 42.88 82 LYS A CA 1
ATOM 628 C C . LYS A 1 82 ? -15.722 -5.461 17.123 1.00 42.88 82 LYS A C 1
ATOM 630 O O . LYS A 1 82 ? -15.830 -6.615 17.524 1.00 42.88 82 LYS A O 1
ATOM 635 N N . SER A 1 83 ? -16.770 -4.768 16.680 1.00 45.62 83 SER A N 1
ATOM 636 C CA . SER A 1 83 ? -17.786 -5.485 15.945 1.00 45.62 83 SER A CA 1
ATOM 637 C C . SER A 1 83 ? -17.080 -5.866 14.644 1.00 45.62 83 SER A C 1
ATOM 639 O O . SER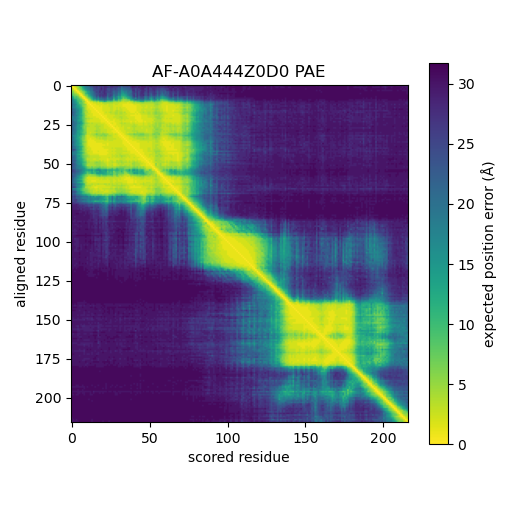 A 1 83 ? -16.579 -5.038 13.882 1.00 45.62 83 SER A O 1
ATOM 641 N N . LYS A 1 84 ? -16.928 -7.167 14.411 1.00 47.09 84 LYS A N 1
ATOM 642 C CA . LYS A 1 84 ? -16.814 -7.647 13.039 1.00 47.09 84 LYS A CA 1
ATOM 643 C C . LYS A 1 84 ? -18.169 -7.369 12.384 1.00 47.09 84 LYS A C 1
ATOM 645 O O . LYS A 1 84 ? -18.944 -8.289 12.158 1.00 47.09 84 LYS A O 1
ATOM 650 N N . GLU A 1 85 ? -18.494 -6.106 12.138 1.00 53.19 85 GLU A N 1
ATOM 651 C CA . GLU A 1 85 ? -19.403 -5.799 11.056 1.00 53.19 85 GLU A CA 1
ATOM 652 C C . GLU A 1 85 ? -18.641 -6.125 9.785 1.00 53.19 85 GLU A C 1
ATOM 654 O O . GLU A 1 85 ? -17.537 -5.630 9.540 1.00 53.19 85 GLU A O 1
ATOM 659 N N . ASN A 1 86 ? -19.212 -7.025 8.994 1.00 55.25 86 ASN A N 1
ATOM 660 C CA . ASN A 1 86 ? -18.703 -7.389 7.684 1.00 55.25 86 ASN A CA 1
ATOM 661 C C . ASN A 1 86 ? -18.930 -6.196 6.741 1.00 55.25 86 ASN A C 1
ATOM 663 O O . ASN A 1 86 ? -19.741 -6.277 5.825 1.00 55.25 86 ASN A O 1
ATOM 667 N N . ASN A 1 87 ? -18.274 -5.061 6.991 1.00 58.31 87 ASN A N 1
ATOM 668 C CA . ASN A 1 87 ? -18.414 -3.873 6.171 1.00 58.31 87 ASN A CA 1
ATOM 669 C C . ASN A 1 87 ? -17.627 -4.112 4.873 1.00 58.31 87 ASN A C 1
ATOM 671 O O . ASN A 1 87 ? -16.392 -4.167 4.907 1.00 58.31 87 ASN A O 1
ATOM 675 N N . PRO A 1 88 ? -18.305 -4.260 3.714 1.00 66.00 88 PRO A N 1
ATOM 676 C CA . PRO A 1 88 ? -17.662 -4.624 2.447 1.00 66.00 88 PRO A CA 1
ATOM 677 C C . PRO A 1 88 ? -16.604 -3.599 2.014 1.00 66.00 88 PRO A C 1
ATOM 679 O O . PRO A 1 88 ? -15.678 -3.924 1.277 1.00 66.00 88 PRO A O 1
ATOM 682 N N . ILE A 1 89 ? -16.689 -2.377 2.540 1.00 70.19 89 ILE A N 1
ATOM 683 C CA . ILE A 1 89 ? -15.737 -1.283 2.335 1.00 70.19 89 ILE A CA 1
ATOM 684 C C . ILE A 1 89 ? -14.327 -1.652 2.826 1.00 70.19 89 ILE A C 1
ATOM 686 O O . ILE A 1 89 ? -13.346 -1.311 2.167 1.00 70.19 89 ILE A O 1
ATOM 690 N N . ILE A 1 90 ? -14.204 -2.409 3.924 1.00 67.50 90 ILE A N 1
ATOM 691 C CA . ILE A 1 90 ? -12.902 -2.861 4.446 1.00 67.50 90 ILE A CA 1
ATOM 692 C C . ILE A 1 90 ? -12.250 -3.842 3.461 1.00 67.50 90 ILE A C 1
ATOM 694 O O . ILE A 1 90 ? -11.051 -3.753 3.197 1.00 67.50 90 ILE A O 1
ATOM 698 N N . TYR A 1 91 ? -13.043 -4.732 2.857 1.00 69.62 91 TYR A N 1
ATOM 699 C CA . TYR A 1 91 ? -12.564 -5.668 1.839 1.00 69.62 91 TYR A CA 1
ATOM 700 C C . TYR A 1 91 ? -12.183 -4.962 0.538 1.00 69.62 91 TYR A C 1
ATOM 702 O O . TYR A 1 91 ? -11.175 -5.318 -0.065 1.00 69.62 91 TYR A O 1
ATOM 710 N N . ILE A 1 92 ? -12.929 -3.935 0.124 1.00 75.38 92 ILE A N 1
ATOM 711 C CA . ILE A 1 92 ? -12.595 -3.129 -1.059 1.00 75.38 92 ILE A CA 1
ATOM 712 C C . ILE A 1 92 ? -11.271 -2.385 -0.836 1.00 75.38 92 ILE A C 1
ATOM 714 O O . ILE A 1 92 ? -10.392 -2.432 -1.695 1.00 75.38 92 ILE A O 1
ATOM 718 N N . LEU A 1 93 ? -11.076 -1.776 0.339 1.00 73.31 93 LEU A N 1
ATOM 719 C CA . LEU A 1 93 ? -9.840 -1.063 0.672 1.00 73.31 93 LEU A CA 1
ATOM 720 C C . LEU A 1 93 ? -8.624 -2.005 0.756 1.00 73.31 93 LEU A C 1
ATOM 722 O O . LEU A 1 93 ? -7.545 -1.673 0.263 1.00 73.31 93 LEU A O 1
ATOM 726 N N . ALA A 1 94 ? -8.803 -3.203 1.319 1.00 71.81 94 ALA A N 1
ATOM 727 C CA . ALA A 1 94 ? -7.769 -4.239 1.355 1.00 71.81 94 ALA A CA 1
ATOM 728 C C . ALA A 1 94 ? -7.493 -4.857 -0.031 1.00 71.81 94 ALA A C 1
ATOM 730 O O . ALA A 1 94 ? -6.356 -5.194 -0.354 1.00 71.81 94 ALA A O 1
ATOM 731 N N . SER A 1 95 ? -8.515 -4.983 -0.880 1.00 80.19 95 SER A N 1
ATOM 732 C CA . SER A 1 95 ? -8.373 -5.515 -2.236 1.00 80.19 95 SER A CA 1
ATOM 733 C C . SER A 1 95 ? -7.600 -4.549 -3.130 1.00 80.19 95 SER A C 1
ATOM 735 O O . SER A 1 95 ? -6.712 -4.976 -3.864 1.00 80.19 95 SER A O 1
ATOM 737 N N . VAL A 1 96 ? -7.904 -3.249 -3.070 1.00 87.38 96 VAL A N 1
ATOM 738 C CA . VAL A 1 96 ? -7.215 -2.230 -3.877 1.00 87.38 96 VAL A CA 1
ATOM 739 C C . VAL A 1 96 ? -5.735 -2.148 -3.503 1.00 87.38 96 VAL A C 1
ATOM 741 O O . VAL A 1 96 ? -4.886 -2.078 -4.392 1.00 87.38 96 VAL A O 1
ATOM 744 N N . SER A 1 97 ? -5.404 -2.224 -2.211 1.00 85.19 97 SER A N 1
ATOM 745 C CA . SER A 1 97 ? -4.007 -2.220 -1.765 1.00 85.19 97 SER A CA 1
ATOM 746 C C . SER A 1 97 ? -3.256 -3.485 -2.195 1.00 85.19 97 SER A C 1
ATOM 748 O O . SER A 1 97 ? -2.115 -3.384 -2.646 1.00 85.19 97 SER A O 1
ATOM 750 N N . ALA A 1 98 ? -3.900 -4.657 -2.160 1.00 89.56 98 ALA A N 1
ATOM 751 C CA . ALA A 1 98 ? -3.321 -5.902 -2.661 1.00 89.56 98 ALA A CA 1
ATOM 752 C C . ALA A 1 98 ? -3.062 -5.858 -4.178 1.00 89.56 98 ALA A C 1
ATOM 754 O O . ALA A 1 98 ? -1.983 -6.249 -4.627 1.00 89.56 98 ALA A O 1
ATOM 755 N N . PHE A 1 99 ? -4.005 -5.331 -4.969 1.00 92.38 99 PHE A N 1
ATOM 756 C CA . PHE A 1 99 ? -3.821 -5.159 -6.413 1.00 92.38 99 PHE A CA 1
ATOM 757 C C . PHE A 1 99 ? -2.713 -4.156 -6.742 1.00 92.38 99 PHE A C 1
ATOM 759 O O . PHE A 1 99 ? -1.895 -4.428 -7.621 1.00 92.38 99 PHE A O 1
ATOM 766 N N . LEU A 1 100 ? -2.641 -3.030 -6.025 1.00 94.81 100 LEU A N 1
ATOM 767 C CA . LEU A 1 100 ? -1.587 -2.034 -6.220 1.00 94.81 100 LEU A CA 1
ATOM 768 C C . LEU A 1 100 ? -0.204 -2.612 -5.887 1.00 94.81 100 LEU A C 1
ATOM 770 O O . LEU A 1 100 ? 0.733 -2.452 -6.665 1.00 94.81 100 LEU A O 1
ATOM 774 N N . MET A 1 101 ? -0.085 -3.344 -4.776 1.00 95.12 101 MET A N 1
ATOM 775 C CA . MET A 1 101 ? 1.155 -4.027 -4.396 1.00 95.12 101 MET A CA 1
ATOM 776 C C . MET A 1 101 ? 1.564 -5.087 -5.423 1.00 95.12 101 MET A C 1
ATOM 778 O O . MET A 1 101 ? 2.726 -5.131 -5.824 1.00 95.12 101 MET A O 1
ATOM 782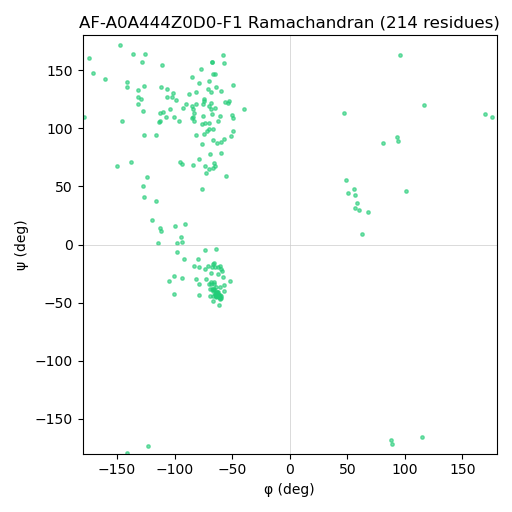 N N . LEU A 1 102 ? 0.620 -5.903 -5.903 1.00 95.94 102 LEU A N 1
ATOM 783 C CA . LEU A 1 102 ? 0.885 -6.898 -6.945 1.00 95.94 102 LEU A CA 1
ATOM 784 C C . LEU A 1 102 ? 1.367 -6.233 -8.243 1.00 95.94 102 LEU A C 1
ATOM 786 O O . LEU A 1 102 ? 2.340 -6.688 -8.843 1.00 95.94 102 LEU A O 1
ATOM 790 N N . LEU A 1 103 ? 0.733 -5.131 -8.651 1.00 96.88 103 LEU A N 1
ATOM 791 C CA . LEU A 1 103 ? 1.106 -4.376 -9.846 1.00 96.88 103 LEU A CA 1
ATOM 792 C C . LEU A 1 103 ? 2.525 -3.798 -9.734 1.00 96.88 103 LEU A C 1
ATOM 794 O O . LEU A 1 103 ? 3.305 -3.910 -10.681 1.00 96.88 103 LEU A O 1
ATOM 798 N N . LEU A 1 104 ? 2.900 -3.255 -8.571 1.00 97.25 104 LEU A N 1
ATOM 799 C CA . LEU A 1 104 ? 4.260 -2.767 -8.315 1.00 97.25 104 LEU A CA 1
ATOM 800 C C . LEU A 1 104 ? 5.303 -3.892 -8.370 1.00 97.25 104 LEU A C 1
ATOM 802 O O . LEU A 1 104 ? 6.367 -3.711 -8.962 1.00 97.25 104 LEU A O 1
ATOM 806 N N . VAL A 1 105 ? 4.993 -5.068 -7.815 1.00 97.38 105 VAL A N 1
ATOM 807 C CA . VAL A 1 105 ? 5.883 -6.241 -7.859 1.00 97.38 105 VAL A CA 1
ATOM 808 C C . VAL A 1 105 ? 6.079 -6.737 -9.294 1.00 97.38 105 VAL A C 1
ATOM 810 O O . VAL A 1 105 ? 7.209 -7.011 -9.697 1.00 97.38 105 VAL A O 1
ATOM 813 N N . VAL A 1 106 ? 5.008 -6.807 -10.091 1.00 97.56 106 VAL A N 1
ATOM 814 C CA . VAL A 1 106 ? 5.086 -7.208 -11.505 1.00 97.56 106 VAL A CA 1
ATOM 815 C C . VAL A 1 106 ? 5.906 -6.200 -12.312 1.00 97.56 106 VAL A C 1
ATOM 817 O O . VAL A 1 106 ? 6.787 -6.608 -13.068 1.00 97.56 106 VAL A O 1
ATOM 820 N N . LEU A 1 107 ? 5.685 -4.895 -12.127 1.00 97.62 107 LEU A N 1
ATOM 821 C CA . LEU A 1 107 ? 6.481 -3.855 -12.786 1.00 97.62 107 LEU A CA 1
ATOM 822 C C . LEU A 1 107 ? 7.963 -3.958 -12.417 1.00 97.62 107 LEU A C 1
ATOM 824 O O . LEU A 1 107 ? 8.814 -3.946 -13.306 1.00 97.62 107 LEU A O 1
ATOM 828 N N . ALA A 1 108 ? 8.280 -4.124 -11.130 1.00 97.19 108 ALA A N 1
ATOM 829 C CA . ALA A 1 108 ? 9.651 -4.315 -10.674 1.00 97.19 108 ALA A CA 1
ATOM 830 C C . ALA A 1 108 ? 10.284 -5.566 -11.303 1.00 97.19 108 ALA A C 1
ATOM 832 O O . ALA A 1 108 ? 11.398 -5.492 -11.817 1.00 97.19 108 ALA A O 1
ATOM 833 N N . ALA A 1 109 ? 9.568 -6.694 -11.350 1.00 96.81 109 ALA A N 1
ATOM 834 C CA . ALA A 1 109 ? 10.036 -7.916 -11.998 1.00 96.81 109 ALA A CA 1
ATOM 835 C C . ALA A 1 109 ? 10.286 -7.720 -13.503 1.00 96.81 109 ALA A C 1
ATOM 837 O O . ALA A 1 109 ? 11.328 -8.140 -14.005 1.00 96.81 109 ALA A O 1
ATOM 838 N N . VAL A 1 110 ? 9.389 -7.038 -14.225 1.00 96.75 110 VAL A N 1
ATOM 839 C CA . VAL A 1 110 ? 9.569 -6.715 -15.652 1.00 96.75 110 VAL A CA 1
ATOM 840 C C . VAL A 1 110 ? 10.789 -5.821 -15.860 1.00 96.75 110 VAL A C 1
ATOM 842 O O . VAL A 1 110 ? 11.598 -6.095 -16.746 1.00 96.75 110 VAL A O 1
ATOM 845 N N . ILE A 1 111 ? 10.968 -4.792 -15.027 1.00 96.00 111 ILE A N 1
ATOM 846 C CA . ILE A 1 111 ? 12.138 -3.908 -15.068 1.00 96.00 111 ILE A CA 1
ATOM 847 C C . ILE A 1 111 ? 13.416 -4.710 -14.798 1.00 96.00 111 ILE A C 1
ATOM 849 O O . ILE A 1 111 ? 14.378 -4.582 -15.553 1.00 96.00 111 ILE A O 1
ATOM 853 N N . ILE A 1 112 ? 13.424 -5.586 -13.790 1.00 95.06 112 ILE A N 1
ATOM 854 C CA . ILE A 1 112 ? 14.560 -6.462 -13.474 1.00 95.06 112 ILE A CA 1
ATOM 855 C C . ILE A 1 112 ? 14.861 -7.402 -14.645 1.00 95.06 112 ILE A C 1
ATOM 857 O O . ILE A 1 112 ? 16.019 -7.526 -15.032 1.00 95.06 112 ILE A O 1
ATOM 861 N N . ILE A 1 113 ? 13.851 -8.027 -15.257 1.00 94.38 113 ILE A N 1
ATOM 862 C CA . ILE A 1 113 ? 14.018 -8.884 -16.442 1.00 94.38 113 ILE A CA 1
ATOM 863 C C . ILE A 1 113 ? 14.565 -8.071 -17.614 1.00 94.38 113 ILE A C 1
ATOM 865 O O . ILE A 1 113 ? 15.443 -8.548 -18.331 1.00 94.38 113 ILE A O 1
ATOM 869 N N . TYR A 1 114 ? 14.089 -6.843 -17.812 1.00 93.44 114 TYR A N 1
ATOM 870 C CA . TYR A 1 114 ? 14.557 -5.967 -18.878 1.00 93.44 114 TYR A CA 1
ATOM 871 C C . TYR A 1 114 ? 16.010 -5.534 -18.659 1.00 93.44 114 TYR A C 1
ATOM 873 O O . TYR A 1 114 ? 16.818 -5.620 -19.581 1.00 93.44 114 TYR A O 1
ATOM 881 N N . ILE A 1 115 ? 16.381 -5.145 -17.437 1.00 89.69 115 ILE A N 1
ATOM 882 C CA . ILE A 1 115 ? 17.765 -4.819 -17.065 1.00 89.69 115 ILE A CA 1
ATOM 883 C C . ILE A 1 115 ? 18.650 -6.062 -17.179 1.00 89.69 115 ILE A C 1
ATOM 885 O O . ILE A 1 115 ? 19.741 -5.975 -17.732 1.00 89.69 115 ILE A O 1
ATOM 889 N N . LYS A 1 116 ? 18.180 -7.234 -16.740 1.00 84.31 116 LYS A N 1
ATOM 890 C CA . LYS A 1 116 ? 18.915 -8.497 -16.860 1.00 84.31 116 LYS A CA 1
ATOM 891 C C . LYS A 1 116 ? 19.079 -8.909 -18.318 1.00 84.31 116 LYS A C 1
ATOM 893 O O . LYS A 1 116 ? 20.154 -9.357 -18.665 1.00 84.31 116 LYS A O 1
ATOM 898 N N . LYS A 1 117 ? 18.084 -8.702 -19.191 1.00 79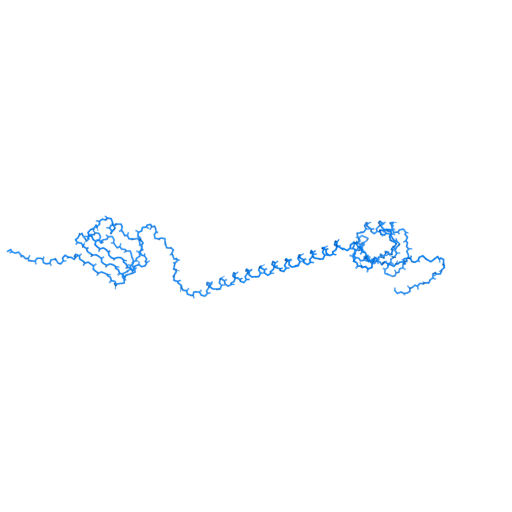.94 117 LYS A N 1
ATOM 899 C CA . LYS A 1 117 ? 18.216 -8.903 -20.647 1.00 79.94 117 LYS A CA 1
ATOM 900 C C . LYS A 1 117 ? 19.194 -7.919 -21.284 1.00 79.94 117 LYS A C 1
ATOM 902 O O . LYS A 1 117 ? 19.867 -8.299 -22.236 1.00 79.94 117 LYS A O 1
ATOM 907 N N . ARG A 1 118 ? 19.275 -6.682 -20.783 1.00 75.56 118 ARG A N 1
ATOM 908 C CA . ARG A 1 118 ? 20.299 -5.715 -21.205 1.00 75.56 118 ARG A CA 1
ATOM 909 C C . ARG A 1 118 ? 21.691 -6.178 -20.766 1.00 75.56 118 ARG A C 1
ATOM 911 O O . ARG A 1 118 ? 22.542 -6.356 -21.622 1.00 75.56 118 ARG A O 1
ATOM 918 N N . LYS A 1 119 ? 21.861 -6.571 -19.501 1.00 66.00 119 LYS A N 1
ATOM 919 C CA . LYS A 1 119 ? 23.125 -7.122 -18.989 1.00 66.00 119 LYS A CA 1
ATOM 920 C C . LYS A 1 119 ? 23.520 -8.470 -19.598 1.00 66.00 119 LYS A C 1
ATOM 922 O O . LYS A 1 119 ? 24.697 -8.700 -19.794 1.00 66.00 119 LYS A O 1
ATOM 927 N N . LEU A 1 120 ? 22.571 -9.340 -19.958 1.00 60.38 120 LEU A N 1
ATOM 928 C CA . LEU A 1 120 ? 22.863 -10.596 -20.666 1.00 60.38 120 LEU A CA 1
ATOM 929 C C . LEU A 1 120 ? 23.345 -10.327 -22.094 1.00 60.38 120 LEU A C 1
ATOM 931 O O . LEU A 1 120 ? 24.139 -11.092 -22.624 1.00 60.38 120 LEU A O 1
ATOM 935 N N . LYS A 1 121 ? 22.850 -9.253 -22.723 1.00 52.34 121 LYS A N 1
ATOM 936 C CA . LYS A 1 121 ? 23.373 -8.783 -24.007 1.00 52.34 121 LYS A CA 1
ATOM 937 C C . LYS A 1 121 ? 24.744 -8.132 -23.852 1.00 52.34 121 LYS A C 1
ATOM 939 O O . LYS A 1 121 ? 25.511 -8.244 -24.795 1.00 52.34 121 LYS A O 1
ATOM 944 N N . ASP A 1 122 ? 25.045 -7.526 -22.703 1.00 54.19 122 ASP A N 1
ATOM 945 C CA . ASP A 1 122 ? 26.352 -6.927 -22.410 1.00 54.19 122 ASP A CA 1
ATOM 946 C C . ASP A 1 122 ? 27.413 -7.984 -22.024 1.00 54.19 122 ASP A C 1
ATOM 948 O O . ASP A 1 122 ? 28.502 -7.955 -22.584 1.00 54.19 122 ASP A O 1
ATOM 952 N N . ASP A 1 123 ? 27.105 -8.989 -21.189 1.00 53.38 123 ASP A N 1
ATOM 953 C CA . ASP A 1 123 ? 28.039 -10.084 -20.833 1.00 53.38 123 ASP A CA 1
ATOM 954 C C . ASP A 1 123 ? 28.327 -11.021 -22.019 1.00 53.38 123 ASP A C 1
ATOM 956 O O . ASP A 1 123 ? 29.453 -11.486 -22.196 1.00 53.38 123 ASP A O 1
ATOM 960 N N . VAL A 1 124 ? 27.340 -11.254 -22.893 1.00 50.09 124 VAL A N 1
ATOM 961 C CA . VAL A 1 124 ? 27.563 -11.950 -24.176 1.00 50.09 124 VAL A CA 1
ATOM 962 C C . VAL A 1 124 ? 28.353 -11.071 -25.161 1.00 50.09 124 VAL A C 1
ATOM 964 O O . VAL A 1 124 ? 28.958 -11.598 -26.091 1.00 50.09 124 VAL A O 1
ATOM 967 N N . TYR A 1 125 ? 28.410 -9.749 -24.952 1.00 40.97 125 TYR A N 1
ATOM 968 C CA . TYR A 1 125 ? 29.240 -8.842 -25.751 1.00 40.97 125 TYR A CA 1
ATOM 969 C C . TYR A 1 125 ? 30.708 -8.830 -25.304 1.00 40.97 125 TYR A C 1
ATOM 971 O O . TYR A 1 125 ? 31.584 -8.619 -26.135 1.00 40.97 125 TYR A O 1
ATOM 979 N N . ILE A 1 126 ? 30.989 -9.071 -24.018 1.00 46.78 126 ILE A N 1
ATOM 980 C CA . ILE A 1 126 ? 32.359 -9.052 -23.472 1.00 46.78 126 ILE A CA 1
ATOM 981 C C . ILE A 1 126 ? 33.088 -10.393 -23.696 1.00 46.78 126 ILE A C 1
ATOM 983 O O . ILE A 1 126 ? 34.313 -10.430 -23.710 1.00 46.78 126 ILE A O 1
ATOM 987 N N . HIS A 1 127 ? 32.373 -11.488 -23.977 1.00 44.62 127 HIS A N 1
ATOM 988 C CA . HIS A 1 127 ? 32.980 -12.806 -24.228 1.00 44.62 127 HIS A CA 1
ATOM 989 C C . HIS A 1 127 ? 33.132 -13.212 -25.705 1.00 44.62 127 HIS A C 1
ATOM 991 O O . HIS A 1 127 ? 33.390 -14.381 -25.993 1.00 44.62 127 HIS A O 1
ATOM 997 N N . MET A 1 128 ? 33.024 -12.275 -26.649 1.00 43.91 128 MET A N 1
ATOM 998 C CA . MET A 1 128 ? 33.222 -12.554 -28.078 1.00 43.91 128 MET A CA 1
ATOM 999 C C . MET A 1 128 ? 34.244 -11.604 -28.711 1.00 43.91 128 MET A C 1
ATOM 1001 O O . MET A 1 128 ? 34.015 -11.009 -29.758 1.00 43.91 128 MET A O 1
ATOM 1005 N N . GLU A 1 129 ? 35.408 -11.490 -28.074 1.00 50.28 129 GLU A N 1
ATOM 1006 C CA . GLU A 1 129 ? 36.632 -11.010 -28.718 1.00 50.28 129 GLU A CA 1
ATOM 1007 C C . GLU A 1 129 ? 37.427 -12.218 -29.236 1.00 50.28 129 GLU A C 1
ATOM 1009 O O . GLU A 1 129 ? 38.433 -12.620 -28.666 1.00 50.28 129 GLU A O 1
ATOM 1014 N N . SER A 1 130 ? 36.898 -12.878 -30.269 1.00 46.50 130 SER A N 1
ATOM 1015 C CA . SER A 1 130 ? 37.667 -13.650 -31.256 1.00 46.50 130 SER A CA 1
ATOM 1016 C C . SER A 1 130 ? 36.701 -14.230 -32.290 1.00 46.50 130 SER A C 1
ATOM 1018 O O . SER A 1 130 ? 35.925 -15.138 -31.994 1.00 46.50 130 SER A O 1
ATOM 1020 N N . GLY A 1 131 ? 36.759 -13.693 -33.510 1.00 41.72 131 GLY A N 1
ATOM 1021 C CA . GLY A 1 131 ? 36.181 -14.305 -34.706 1.00 41.72 131 GLY A CA 1
ATOM 1022 C C . GLY A 1 131 ? 34.756 -13.873 -35.056 1.00 41.72 131 GLY A C 1
ATOM 1023 O O . GLY A 1 131 ? 33.804 -14.492 -34.599 1.00 41.72 131 GLY A O 1
ATOM 1024 N N . ASP A 1 132 ? 34.639 -12.839 -35.903 1.00 37.88 132 ASP A N 1
ATOM 1025 C CA . ASP A 1 132 ? 33.817 -12.785 -37.136 1.00 37.88 132 ASP A CA 1
ATOM 1026 C C . ASP A 1 132 ? 33.784 -11.319 -37.659 1.00 37.88 132 ASP A C 1
ATOM 1028 O O . ASP A 1 132 ? 33.216 -10.457 -36.981 1.00 37.88 132 ASP A O 1
ATOM 1032 N N . PRO A 1 133 ? 34.380 -10.972 -38.823 1.00 43.03 133 PRO A N 1
ATOM 1033 C CA . PRO A 1 133 ? 34.452 -9.583 -39.301 1.00 43.03 133 PRO A CA 1
ATOM 1034 C C . PRO A 1 133 ? 33.119 -9.034 -39.837 1.00 43.03 133 PRO A C 1
ATOM 1036 O O . PRO A 1 133 ? 33.037 -7.865 -40.207 1.00 43.03 133 PRO A O 1
ATOM 1039 N N . LEU A 1 134 ? 32.066 -9.853 -39.919 1.00 46.62 134 LEU A N 1
ATOM 1040 C CA . LEU A 1 134 ? 30.847 -9.532 -40.665 1.00 46.62 134 LEU A CA 1
ATOM 1041 C C . LEU A 1 134 ? 29.583 -9.610 -39.803 1.00 46.62 134 LEU A C 1
ATOM 1043 O O . LEU A 1 134 ? 28.618 -10.298 -40.129 1.00 46.62 134 LEU A O 1
ATOM 1047 N N . LYS A 1 135 ? 29.525 -8.828 -38.719 1.00 37.97 135 LYS A N 1
ATOM 1048 C CA . LYS A 1 135 ? 28.250 -8.502 -38.058 1.00 37.97 135 LYS A CA 1
ATOM 1049 C C . LYS A 1 135 ? 28.087 -6.999 -37.902 1.00 37.97 135 LYS A C 1
ATOM 1051 O O . LYS A 1 135 ? 28.529 -6.386 -36.936 1.00 37.97 135 LYS A O 1
ATOM 1056 N N . SER A 1 136 ? 27.400 -6.434 -38.896 1.00 44.75 136 SER A N 1
ATOM 1057 C CA . SER A 1 136 ? 26.898 -5.061 -38.959 1.00 44.75 136 SER A CA 1
ATOM 1058 C C . SER A 1 136 ? 26.095 -4.706 -37.704 1.00 44.75 136 SER A C 1
ATOM 1060 O O . SER A 1 136 ? 24.891 -4.947 -37.593 1.00 44.75 136 SER A O 1
ATOM 1062 N N . LYS A 1 137 ? 26.785 -4.124 -36.725 1.00 40.94 137 LYS A N 1
ATOM 1063 C CA . LYS A 1 137 ? 26.181 -3.314 -35.674 1.00 40.94 137 LYS A CA 1
ATOM 1064 C C . LYS A 1 137 ? 26.253 -1.880 -36.186 1.00 40.94 137 LYS A C 1
ATOM 1066 O O . LYS A 1 137 ? 27.350 -1.388 -36.428 1.00 40.94 137 LYS A O 1
ATOM 1071 N N . ARG A 1 138 ? 25.099 -1.235 -36.396 1.00 49.94 138 ARG A N 1
ATOM 1072 C CA . ARG A 1 138 ? 24.999 0.183 -36.788 1.00 49.94 138 ARG A CA 1
ATOM 1073 C C . ARG A 1 138 ? 25.721 1.049 -35.748 1.00 49.94 138 ARG A C 1
ATOM 1075 O O . ARG A 1 138 ? 25.123 1.416 -34.740 1.00 49.94 138 ARG A O 1
ATOM 1082 N N . ARG A 1 139 ? 27.013 1.314 -35.955 1.00 60.97 139 ARG A N 1
ATOM 1083 C CA . ARG A 1 139 ? 27.760 2.342 -35.230 1.00 60.97 139 ARG A CA 1
ATOM 1084 C C . ARG A 1 139 ? 27.319 3.682 -35.818 1.00 60.97 139 ARG A C 1
ATOM 1086 O O . ARG A 1 139 ? 27.394 3.867 -37.029 1.00 60.97 139 ARG A O 1
ATOM 1093 N N . GLN A 1 140 ? 26.769 4.554 -34.982 1.00 64.69 140 GLN A N 1
ATOM 1094 C CA . GLN A 1 140 ? 26.532 5.948 -35.353 1.00 64.69 140 GLN A CA 1
ATOM 1095 C C . GLN A 1 140 ? 27.855 6.692 -35.178 1.00 64.69 140 GLN A C 1
ATOM 1097 O O . GLN A 1 140 ? 28.493 6.528 -34.140 1.00 64.69 140 GLN A O 1
ATOM 1102 N N . TYR A 1 141 ? 28.258 7.463 -36.185 1.00 75.06 141 TYR A N 1
ATOM 1103 C CA . TYR A 1 141 ? 29.469 8.282 -36.158 1.00 75.06 141 TYR A CA 1
ATOM 1104 C C . TYR A 1 141 ? 29.069 9.750 -36.013 1.00 75.06 141 TYR A C 1
ATOM 1106 O O . TYR A 1 141 ? 28.162 10.223 -36.701 1.00 75.06 141 TYR A O 1
ATOM 1114 N N . SER A 1 142 ? 29.731 10.472 -35.114 1.00 76.62 142 SER A N 1
ATOM 1115 C CA . SER A 1 142 ? 29.628 11.927 -35.019 1.00 76.62 142 SER A CA 1
ATOM 1116 C C . SER A 1 142 ? 30.240 12.595 -36.253 1.00 76.62 142 SER A C 1
ATOM 1118 O O . SER A 1 142 ? 31.087 12.016 -36.931 1.00 76.62 142 SER A O 1
ATOM 1120 N N . PHE A 1 143 ? 29.835 13.832 -36.554 1.00 77.00 143 PHE A N 1
ATOM 1121 C CA . PHE A 1 143 ? 30.349 14.563 -37.717 1.00 77.00 143 PHE A CA 1
ATOM 1122 C C . PHE A 1 143 ? 31.878 14.710 -37.693 1.00 77.00 143 PHE A C 1
ATOM 1124 O O . PHE A 1 143 ? 32.518 14.517 -38.724 1.00 77.00 143 PHE A O 1
ATOM 1131 N N . ASP A 1 144 ? 32.462 14.972 -36.523 1.00 79.75 144 ASP A N 1
ATOM 1132 C CA . ASP A 1 144 ? 33.913 15.105 -36.363 1.00 79.75 144 ASP A CA 1
ATOM 1133 C C . ASP A 1 144 ? 34.647 13.794 -36.674 1.00 79.75 144 ASP A C 1
ATOM 1135 O O . ASP A 1 144 ? 35.699 13.807 -37.311 1.00 79.75 144 ASP A O 1
ATOM 1139 N N . GLU A 1 145 ? 34.064 12.647 -36.314 1.00 82.25 145 GLU A N 1
ATOM 1140 C CA . GLU A 1 145 ? 34.600 11.335 -36.697 1.00 82.25 145 GLU A CA 1
ATOM 1141 C C . GLU A 1 145 ? 34.514 11.114 -38.210 1.00 82.25 145 GLU A C 1
ATOM 1143 O O . GLU A 1 145 ? 35.457 10.588 -38.799 1.00 82.25 145 GLU A O 1
ATOM 1148 N N . VAL A 1 146 ? 33.431 11.561 -38.860 1.00 85.31 146 VAL A N 1
ATOM 1149 C CA . VAL A 1 146 ? 33.303 11.498 -40.326 1.00 85.31 146 VAL A CA 1
ATOM 1150 C C . VAL A 1 146 ? 34.361 12.364 -41.013 1.00 85.31 146 VAL A C 1
ATOM 1152 O O . VAL A 1 146 ? 34.995 11.924 -41.975 1.00 85.31 146 VAL A O 1
ATOM 1155 N N . VAL A 1 147 ? 34.580 13.583 -40.519 1.00 84.44 147 VAL A N 1
ATOM 1156 C CA . VAL A 1 147 ? 35.626 14.488 -41.015 1.00 84.44 147 VAL A CA 1
ATOM 1157 C C . VAL A 1 147 ? 36.997 13.842 -40.848 1.00 84.44 147 VAL A C 1
ATOM 1159 O O . VAL A 1 147 ? 37.779 13.814 -41.795 1.00 84.44 147 VAL A O 1
ATOM 1162 N N . TYR A 1 148 ? 37.274 13.278 -39.674 1.00 90.50 148 TYR A N 1
ATOM 1163 C CA . TYR A 1 148 ? 38.541 12.622 -39.381 1.00 90.50 148 TYR A CA 1
ATOM 1164 C C . TYR A 1 148 ? 38.793 11.422 -40.304 1.00 90.50 148 TYR A C 1
ATOM 1166 O O . TYR A 1 148 ? 39.815 11.372 -40.986 1.00 90.50 148 TYR A O 1
ATOM 1174 N N . MET A 1 149 ? 37.838 10.492 -40.405 1.00 88.06 149 MET A N 1
ATOM 1175 C CA . MET A 1 149 ? 38.016 9.260 -41.180 1.00 88.06 149 MET A CA 1
ATOM 1176 C C . MET A 1 149 ? 38.099 9.499 -42.690 1.00 88.06 149 MET A C 1
ATOM 1178 O O . MET A 1 149 ? 38.683 8.689 -43.399 1.00 88.06 149 MET A O 1
ATOM 1182 N N . THR A 1 150 ? 37.528 10.595 -43.196 1.00 89.25 150 THR A N 1
ATOM 1183 C CA . THR A 1 150 ? 37.569 10.956 -44.626 1.00 89.25 150 THR A CA 1
ATOM 1184 C C . THR A 1 150 ? 38.714 11.906 -44.985 1.00 89.25 150 THR A C 1
ATOM 1186 O O . THR A 1 150 ? 38.762 12.393 -46.115 1.00 89.25 150 THR A O 1
ATOM 1189 N N . ASN A 1 151 ? 39.614 12.193 -44.035 1.00 93.44 151 ASN A N 1
ATOM 1190 C CA . ASN A 1 151 ? 40.651 13.218 -44.158 1.00 93.44 151 ASN A CA 1
ATOM 1191 C C . ASN A 1 151 ? 40.082 14.555 -44.662 1.00 93.44 151 ASN A C 1
ATOM 1193 O O . ASN A 1 151 ? 40.482 15.081 -45.698 1.00 93.44 151 ASN A O 1
ATOM 1197 N N . ASN A 1 152 ? 39.077 15.071 -43.953 1.00 89.06 152 ASN A N 1
ATOM 1198 C CA . ASN A 1 152 ? 38.348 16.282 -44.320 1.00 89.06 152 ASN A CA 1
ATOM 1199 C C . ASN A 1 152 ? 37.727 16.208 -45.730 1.00 89.06 152 ASN A C 1
ATOM 1201 O O . ASN A 1 152 ? 37.776 17.167 -46.502 1.00 89.06 152 ASN A O 1
ATOM 1205 N N . PHE A 1 153 ? 37.142 15.050 -46.061 1.00 89.50 153 PHE A N 1
ATOM 1206 C CA . PHE A 1 153 ? 36.465 14.777 -47.332 1.00 89.50 153 PHE A CA 1
ATOM 1207 C C . PHE A 1 153 ? 37.356 14.914 -48.585 1.00 89.50 153 PHE A C 1
ATOM 1209 O O . PHE A 1 153 ? 36.858 15.231 -49.668 1.00 89.50 153 PHE A O 1
ATOM 1216 N N . GLU A 1 154 ? 38.662 14.658 -48.462 1.00 91.81 154 GLU A N 1
ATOM 1217 C CA . GLU A 1 154 ? 39.659 14.886 -49.521 1.00 91.81 154 GLU A CA 1
ATOM 1218 C C . GLU A 1 154 ? 39.382 14.079 -50.800 1.00 91.81 154 GLU A C 1
ATOM 1220 O O . GLU A 1 154 ? 39.438 14.612 -51.913 1.00 91.81 154 GLU A O 1
ATOM 1225 N N . ARG A 1 155 ? 39.071 12.783 -50.661 1.00 90.69 155 ARG A N 1
ATOM 1226 C CA . ARG A 1 155 ? 38.974 11.857 -51.799 1.00 90.69 155 ARG A CA 1
ATOM 1227 C C . ARG A 1 155 ? 37.536 11.425 -52.063 1.00 90.69 155 ARG A C 1
ATOM 1229 O O . ARG A 1 155 ? 36.944 10.673 -51.295 1.00 90.69 155 ARG A O 1
ATOM 1236 N N . VAL A 1 156 ? 37.006 11.829 -53.214 1.00 92.31 156 VAL A N 1
ATOM 1237 C CA . VAL A 1 156 ? 35.686 11.415 -53.714 1.00 92.31 156 VAL A CA 1
ATOM 1238 C C . VAL A 1 156 ? 35.804 10.119 -54.517 1.00 92.31 156 VAL A C 1
ATOM 1240 O O . VAL A 1 156 ? 36.610 10.030 -55.440 1.00 92.31 156 VAL A O 1
ATOM 1243 N N . LEU A 1 157 ? 34.970 9.133 -54.187 1.00 90.38 157 LEU A N 1
ATOM 1244 C CA . LEU A 1 157 ? 34.828 7.867 -54.913 1.00 90.38 157 LEU A CA 1
ATOM 1245 C C . LEU A 1 157 ? 33.704 7.911 -55.960 1.00 90.38 157 LEU A C 1
ATOM 1247 O O . LEU A 1 157 ? 33.794 7.224 -56.971 1.00 90.38 157 LEU A O 1
ATOM 1251 N N . GLY A 1 158 ? 32.658 8.720 -55.750 1.00 87.38 158 GLY A N 1
ATOM 1252 C CA . GLY A 1 158 ? 31.549 8.850 -56.700 1.00 87.38 158 GLY A CA 1
ATOM 1253 C C . GLY A 1 158 ? 30.537 9.934 -56.326 1.00 87.38 158 GLY A C 1
ATOM 1254 O O . GLY A 1 158 ? 30.469 10.361 -55.176 1.00 87.38 158 GLY A O 1
ATOM 1255 N N . ARG A 1 159 ? 29.742 10.389 -57.301 1.00 88.12 159 ARG A N 1
ATOM 1256 C CA . ARG A 1 159 ? 28.647 11.360 -57.117 1.00 88.12 159 ARG A CA 1
ATOM 1257 C C . ARG A 1 159 ? 27.392 10.840 -57.810 1.00 88.12 159 ARG A C 1
ATOM 1259 O O . ARG A 1 159 ? 27.481 10.415 -58.956 1.00 88.12 159 ARG A O 1
ATOM 1266 N N . GLY A 1 160 ? 26.253 10.892 -57.130 1.00 77.31 160 GLY A N 1
ATOM 1267 C CA . GLY A 1 160 ? 24.949 10.524 -57.680 1.00 77.31 160 GLY A CA 1
ATOM 1268 C C . GLY A 1 160 ? 23.844 11.459 -57.193 1.00 77.31 160 GLY A C 1
ATOM 1269 O O . GLY A 1 160 ? 24.097 12.382 -56.419 1.00 77.31 160 GLY A O 1
ATOM 1270 N N . GLU A 1 161 ? 22.611 11.199 -57.626 1.00 79.06 161 GLU A N 1
ATOM 1271 C CA . GLU A 1 161 ? 21.428 11.994 -57.254 1.00 79.06 161 GLU A CA 1
ATOM 1272 C C . GLU A 1 161 ? 21.228 12.055 -55.733 1.00 79.06 161 GLU A C 1
ATOM 1274 O O . GLU A 1 161 ? 20.879 13.087 -55.169 1.00 79.06 161 GLU A O 1
ATOM 1279 N N . PHE A 1 162 ? 21.566 10.964 -55.050 1.00 74.81 162 PHE A N 1
ATOM 1280 C CA . PHE A 1 162 ? 21.446 10.834 -53.602 1.00 74.81 162 PHE A CA 1
ATOM 1281 C C . PHE A 1 162 ? 22.714 11.256 -52.845 1.00 74.81 162 PHE A C 1
ATOM 1283 O O . PHE A 1 162 ? 22.890 10.858 -51.701 1.00 74.81 162 PHE A O 1
ATOM 1290 N N . GLY A 1 163 ? 23.633 12.007 -53.459 1.00 79.94 163 GLY A N 1
ATOM 1291 C CA . GLY A 1 163 ? 24.787 12.593 -52.770 1.00 79.94 163 GLY A CA 1
ATOM 1292 C C . GLY A 1 163 ? 26.158 12.073 -53.210 1.00 79.94 163 GLY A C 1
ATOM 1293 O O . GLY A 1 163 ? 26.319 11.468 -54.271 1.00 79.94 163 GLY A O 1
ATOM 1294 N N . THR A 1 164 ? 27.177 12.362 -52.398 1.00 83.62 164 THR A N 1
ATOM 1295 C CA . THR A 1 164 ? 28.593 12.115 -52.727 1.00 83.62 164 THR A CA 1
ATOM 1296 C C . THR A 1 164 ? 29.172 11.021 -51.841 1.00 83.62 164 THR A C 1
ATOM 1298 O O . THR A 1 164 ? 28.956 11.019 -50.633 1.00 83.62 164 THR A O 1
ATOM 1301 N N . VAL A 1 165 ? 29.917 10.093 -52.436 1.00 87.00 165 VAL A N 1
ATOM 1302 C CA . VAL A 1 165 ? 30.630 9.021 -51.739 1.00 87.00 165 VAL A CA 1
ATOM 1303 C C . VAL A 1 165 ? 32.105 9.388 -51.642 1.00 87.00 165 VAL A C 1
ATOM 1305 O O . VAL A 1 165 ? 32.737 9.672 -52.659 1.00 87.00 165 VAL A O 1
ATOM 1308 N N . TYR A 1 166 ? 32.654 9.351 -50.435 1.00 89.56 166 TYR A N 1
ATOM 1309 C CA . TYR A 1 166 ? 34.047 9.646 -50.117 1.00 89.56 166 TYR A CA 1
ATOM 1310 C C . TYR A 1 166 ? 34.785 8.387 -49.680 1.00 89.56 166 TYR A C 1
ATOM 1312 O O . TYR A 1 166 ? 34.184 7.441 -49.173 1.00 89.56 166 TYR A O 1
ATOM 1320 N N . TYR A 1 167 ? 36.094 8.384 -49.875 1.00 89.25 167 TYR A N 1
ATOM 1321 C CA . TYR A 1 167 ? 36.985 7.395 -49.296 1.00 89.25 167 TYR A CA 1
ATOM 1322 C C . TYR A 1 167 ? 37.238 7.750 -47.831 1.00 89.25 167 TYR A C 1
ATOM 1324 O O . TYR A 1 167 ? 37.435 8.921 -47.509 1.00 89.25 167 TYR A O 1
ATOM 1332 N N . GLY A 1 168 ? 37.261 6.749 -46.959 1.00 88.62 168 GLY A N 1
ATOM 1333 C CA . GLY A 1 168 ? 37.677 6.932 -45.576 1.00 88.62 168 GLY A CA 1
ATOM 1334 C C . GLY A 1 168 ? 38.371 5.707 -45.000 1.00 88.62 168 GLY A C 1
ATOM 1335 O O . GLY A 1 168 ? 38.405 4.652 -45.633 1.00 88.62 168 GLY A O 1
ATOM 1336 N N . ILE A 1 169 ? 38.934 5.861 -43.805 1.00 86.12 169 ILE A N 1
ATOM 1337 C CA . ILE A 1 169 ? 39.641 4.807 -43.072 1.00 86.12 169 ILE A CA 1
ATOM 1338 C C . ILE A 1 169 ? 39.128 4.776 -41.631 1.00 86.12 169 ILE A C 1
ATOM 1340 O O . ILE A 1 169 ? 39.129 5.799 -40.952 1.00 86.12 169 ILE A O 1
ATOM 1344 N N . ILE A 1 170 ? 38.707 3.601 -41.161 1.00 84.38 170 ILE A N 1
ATOM 1345 C CA . ILE A 1 170 ? 38.329 3.353 -39.762 1.00 84.38 170 ILE A CA 1
ATOM 1346 C C . ILE A 1 170 ? 39.087 2.118 -39.293 1.00 84.38 170 ILE A C 1
ATOM 1348 O O . ILE A 1 170 ? 38.968 1.078 -39.933 1.00 84.38 170 ILE A O 1
ATOM 1352 N N . ASP A 1 171 ? 39.832 2.217 -38.191 1.00 82.62 171 ASP A N 1
ATOM 1353 C CA . ASP A 1 171 ? 40.618 1.103 -37.633 1.00 82.62 171 ASP A CA 1
ATOM 1354 C C . ASP A 1 171 ? 41.519 0.422 -38.696 1.00 82.62 171 ASP A C 1
ATOM 1356 O O . ASP A 1 17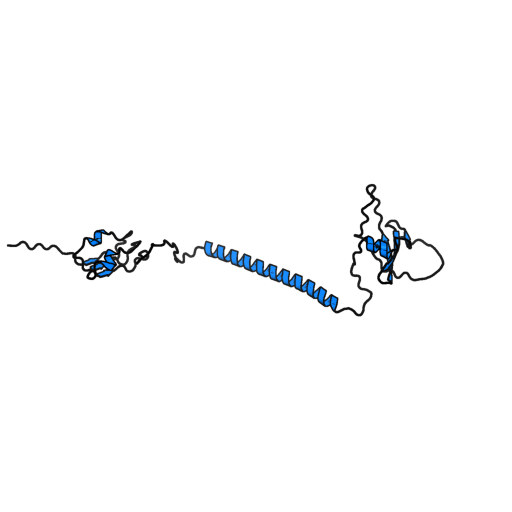1 ? 41.544 -0.799 -38.810 1.00 82.62 171 ASP A O 1
ATOM 1360 N N . ASP A 1 172 ? 42.204 1.225 -39.526 1.00 81.44 172 ASP A N 1
ATOM 1361 C CA . ASP A 1 172 ? 43.019 0.809 -40.690 1.00 81.44 172 ASP A CA 1
ATOM 1362 C C . ASP A 1 172 ? 42.257 0.108 -41.832 1.00 81.44 172 ASP A C 1
ATOM 1364 O O . ASP A 1 172 ? 42.856 -0.370 -42.800 1.00 81.44 172 ASP A O 1
ATOM 1368 N N . ILE A 1 173 ? 40.923 0.089 -41.780 1.00 82.06 173 ILE A N 1
ATOM 1369 C CA . ILE A 1 173 ? 40.082 -0.530 -42.803 1.00 82.06 173 ILE A CA 1
ATOM 1370 C C . ILE A 1 173 ? 39.559 0.538 -43.776 1.00 82.06 173 ILE A C 1
ATOM 1372 O O . ILE A 1 173 ? 38.904 1.494 -43.343 1.00 82.06 173 ILE A O 1
ATOM 1376 N N . PRO A 1 174 ? 39.797 0.392 -45.095 1.00 84.06 174 PRO A N 1
ATOM 1377 C CA . PRO A 1 174 ? 39.266 1.305 -46.099 1.00 84.06 174 PRO A CA 1
ATOM 1378 C C . PRO A 1 174 ? 37.754 1.135 -46.262 1.00 84.06 174 PRO A C 1
ATOM 1380 O O . PRO A 1 174 ? 37.241 0.023 -46.409 1.00 84.06 174 PRO 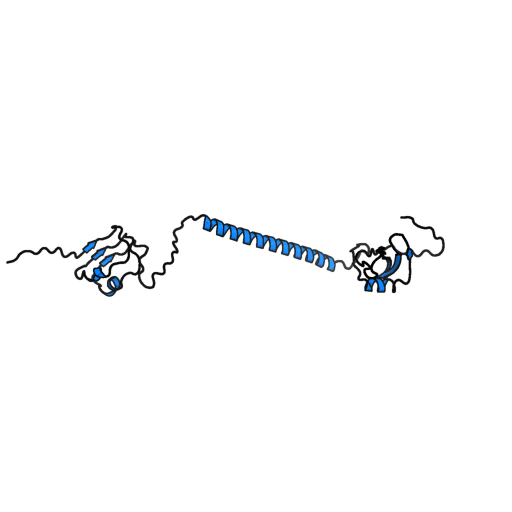A O 1
ATOM 1383 N N . ILE A 1 175 ? 37.043 2.259 -46.296 1.00 85.38 175 ILE A N 1
ATOM 1384 C CA . ILE A 1 175 ? 35.584 2.313 -46.391 1.00 85.38 175 ILE A CA 1
ATOM 1385 C C . ILE A 1 175 ? 35.105 3.359 -47.401 1.00 85.38 175 ILE A C 1
ATOM 1387 O O . ILE A 1 175 ? 35.832 4.277 -47.786 1.00 85.38 175 ILE A O 1
ATOM 1391 N N . ALA A 1 176 ? 33.834 3.237 -47.785 1.00 87.19 176 ALA A N 1
ATOM 1392 C CA . ALA A 1 176 ? 33.107 4.237 -48.550 1.00 87.19 176 ALA A CA 1
ATOM 1393 C C . ALA A 1 176 ? 32.085 4.954 -47.650 1.00 87.19 176 ALA A C 1
ATOM 1395 O O . ALA A 1 176 ? 31.245 4.325 -47.002 1.00 87.19 176 ALA A O 1
ATOM 1396 N N . VAL A 1 177 ? 32.149 6.283 -47.628 1.00 86.25 177 VAL A N 1
ATOM 1397 C CA . VAL A 1 177 ? 31.321 7.157 -46.792 1.00 86.25 177 VAL A CA 1
ATOM 1398 C C . VAL A 1 177 ? 30.380 7.951 -47.691 1.00 86.25 177 VAL A C 1
ATOM 1400 O O . VAL A 1 177 ? 30.819 8.865 -48.386 1.00 86.25 177 VAL A O 1
ATOM 1403 N N . LYS A 1 178 ? 29.086 7.613 -47.713 1.00 87.94 178 LYS A N 1
ATOM 1404 C CA . LYS A 1 178 ? 28.089 8.344 -48.512 1.00 87.94 178 LYS A CA 1
ATOM 1405 C C . LYS A 1 178 ? 27.474 9.481 -47.700 1.00 87.94 178 LYS A C 1
ATOM 1407 O O . LYS A 1 178 ? 26.862 9.242 -46.666 1.00 87.94 178 LYS A O 1
ATOM 1412 N N . ILE A 1 179 ? 27.610 10.703 -48.202 1.00 81.75 179 ILE A N 1
ATOM 1413 C CA . ILE A 1 179 ? 27.008 11.912 -47.639 1.00 81.75 179 ILE A CA 1
ATOM 1414 C C . ILE A 1 179 ? 25.820 12.302 -48.507 1.00 81.75 179 ILE A C 1
ATOM 1416 O O . ILE A 1 179 ? 25.983 12.631 -49.686 1.00 81.75 179 ILE A O 1
ATOM 1420 N N . LEU A 1 180 ? 24.629 12.275 -47.914 1.00 78.25 180 LEU A N 1
ATOM 1421 C CA . LEU A 1 180 ? 23.393 12.706 -48.556 1.00 78.25 180 LEU A CA 1
ATOM 1422 C C . LEU A 1 180 ? 23.298 14.240 -48.465 1.00 78.25 180 LEU A C 1
ATOM 1424 O O . LEU A 1 180 ? 23.312 14.807 -47.374 1.00 78.25 180 LEU A O 1
ATOM 1428 N N . LEU A 1 181 ? 23.210 14.926 -49.605 1.00 60.50 181 LEU A N 1
ATOM 1429 C CA . LEU A 1 181 ? 22.917 16.361 -49.663 1.00 60.50 181 LEU A CA 1
ATOM 1430 C C . LEU A 1 181 ? 21.416 16.522 -49.906 1.00 60.50 181 LEU A C 1
ATOM 1432 O O . LEU A 1 181 ? 20.949 16.280 -51.015 1.00 60.50 181 LEU A O 1
ATOM 1436 N N . GLN A 1 182 ? 20.650 16.924 -48.892 1.00 49.97 182 GLN A N 1
ATOM 1437 C CA . GLN A 1 182 ? 19.258 17.321 -49.102 1.00 49.97 182 GLN A CA 1
ATOM 1438 C C . GLN A 1 182 ? 19.242 18.792 -49.532 1.00 49.97 182 GLN A C 1
ATOM 1440 O O . GLN A 1 182 ? 19.680 19.671 -48.792 1.00 49.97 182 GLN A O 1
ATOM 1445 N N . SER A 1 183 ? 18.773 19.074 -50.746 1.00 44.81 183 SER A N 1
ATOM 1446 C CA . SER A 1 183 ? 18.613 20.431 -51.270 1.00 44.81 183 SER A CA 1
ATOM 1447 C C . SER A 1 183 ? 17.416 21.137 -50.620 1.00 44.81 183 SER A C 1
ATOM 1449 O O . SER A 1 183 ? 16.422 21.437 -51.274 1.00 44.81 183 SER A O 1
ATOM 1451 N N . SER A 1 184 ? 17.481 21.442 -49.321 1.00 46.03 184 SER A N 1
ATOM 1452 C CA . SER A 1 184 ? 16.562 22.423 -48.741 1.00 46.03 184 SER A CA 1
ATOM 1453 C C . SER A 1 184 ? 17.146 23.813 -48.957 1.00 46.03 184 SER A C 1
ATOM 1455 O O . SER A 1 184 ? 18.141 24.190 -48.338 1.00 46.03 184 SER A O 1
ATOM 1457 N N . ALA A 1 185 ? 16.529 24.578 -49.855 1.00 42.31 185 ALA A N 1
ATOM 1458 C CA . ALA A 1 185 ? 16.784 25.997 -50.059 1.00 42.31 185 ALA A CA 1
ATOM 1459 C C . ALA A 1 185 ? 16.386 26.815 -48.812 1.00 42.31 185 ALA A C 1
ATOM 1461 O O . ALA A 1 185 ? 15.408 27.545 -48.839 1.00 42.31 185 ALA A O 1
ATOM 1462 N N . GLN A 1 186 ? 17.106 26.644 -47.701 1.00 37.44 186 GLN A N 1
ATOM 1463 C CA . GLN A 1 186 ? 17.146 27.498 -46.511 1.00 37.44 186 GLN A CA 1
ATOM 1464 C C . GLN A 1 186 ? 18.035 26.818 -45.465 1.00 37.44 186 GLN A C 1
ATOM 1466 O O . GLN A 1 186 ? 17.656 25.812 -44.876 1.00 37.44 186 GLN A O 1
ATOM 1471 N N . GLY A 1 187 ? 19.214 27.392 -45.223 1.00 38.53 187 GLY A N 1
ATOM 1472 C CA . GLY A 1 187 ? 20.070 27.018 -44.098 1.00 38.53 187 GLY A CA 1
ATOM 1473 C C . GLY A 1 187 ? 21.129 25.969 -44.429 1.00 38.53 187 GLY A C 1
ATOM 1474 O O . GLY A 1 187 ? 20.953 24.780 -44.190 1.00 38.53 187 GLY A O 1
ATOM 1475 N N . TYR A 1 188 ? 22.297 26.440 -44.871 1.00 39.97 188 TYR A N 1
ATOM 1476 C CA . TYR A 1 188 ? 23.551 25.776 -44.510 1.00 39.97 188 TYR A CA 1
ATOM 1477 C C . TYR A 1 188 ? 23.547 25.548 -42.987 1.00 39.97 188 TYR A C 1
ATOM 1479 O O . TYR A 1 188 ? 23.205 26.481 -42.265 1.00 39.97 188 TYR A O 1
ATOM 1487 N N . GLN A 1 189 ? 23.984 24.367 -42.526 1.00 43.44 189 GLN A N 1
ATOM 1488 C CA . GLN A 1 189 ? 24.130 23.936 -41.113 1.00 43.44 189 GLN A CA 1
ATOM 1489 C C . GLN A 1 189 ? 23.022 23.020 -40.551 1.00 43.44 189 GLN A C 1
ATOM 1491 O O . GLN A 1 189 ? 22.588 23.174 -39.410 1.00 43.44 189 GLN A O 1
ATOM 1496 N N . LYS A 1 190 ? 22.615 21.988 -41.297 1.00 41.91 190 LYS A N 1
ATOM 1497 C CA . LYS A 1 190 ? 22.117 20.751 -40.669 1.00 41.91 190 LYS A CA 1
ATOM 1498 C C . LYS A 1 190 ? 22.409 19.542 -41.554 1.00 41.91 190 LYS A C 1
ATOM 1500 O O . LYS A 1 190 ? 21.524 18.936 -42.143 1.00 41.91 190 LYS A O 1
ATOM 1505 N N . PHE A 1 191 ? 23.696 19.226 -41.684 1.00 48.59 191 PHE A N 1
ATOM 1506 C CA . PHE A 1 191 ? 24.111 17.947 -42.248 1.00 48.59 191 PHE A CA 1
ATOM 1507 C C . PHE A 1 191 ? 23.707 16.850 -41.261 1.00 48.59 191 PHE A C 1
ATOM 1509 O O . PHE A 1 191 ? 24.201 16.804 -40.134 1.00 48.59 191 PHE A O 1
ATOM 1516 N N . LEU A 1 192 ? 22.745 16.019 -41.659 1.00 45.66 192 LEU A N 1
ATOM 1517 C CA . LEU A 1 192 ? 22.282 14.891 -40.863 1.00 45.66 192 LEU A CA 1
ATOM 1518 C C . LEU A 1 192 ? 23.388 13.831 -40.829 1.00 45.66 192 LEU A C 1
ATOM 1520 O O . LEU A 1 192 ? 23.520 13.019 -41.738 1.00 45.66 192 LEU A O 1
ATOM 1524 N N . ALA A 1 193 ? 24.146 13.812 -39.734 1.00 43.97 193 ALA A N 1
ATOM 1525 C CA . ALA A 1 193 ? 24.939 12.652 -39.323 1.00 43.97 193 ALA A CA 1
ATOM 1526 C C . ALA A 1 193 ? 24.050 11.433 -38.969 1.00 43.97 193 ALA A C 1
ATOM 1528 O O . ALA A 1 193 ? 24.559 10.352 -38.688 1.00 43.97 193 ALA A O 1
ATOM 1529 N N . GLU A 1 194 ? 22.719 11.592 -38.988 1.00 40.69 194 GLU A N 1
ATOM 1530 C CA . GLU A 1 194 ? 21.750 10.544 -38.654 1.00 40.69 194 GLU A CA 1
ATOM 1531 C C . GLU A 1 194 ? 21.603 9.451 -39.719 1.00 40.69 194 GLU A C 1
ATOM 1533 O O . GLU A 1 194 ? 21.190 8.350 -39.364 1.00 40.69 194 GLU A O 1
ATOM 1538 N N . ASP A 1 195 ? 21.986 9.702 -40.976 1.00 43.81 195 ASP A N 1
ATOM 1539 C CA . ASP A 1 195 ? 21.830 8.724 -42.066 1.00 43.81 195 ASP A CA 1
ATOM 1540 C C . ASP A 1 195 ? 23.152 8.457 -42.805 1.00 43.81 195 ASP A C 1
ATOM 1542 O O . ASP A 1 195 ? 23.231 8.341 -44.030 1.00 43.81 195 ASP A O 1
ATOM 1546 N N . LEU A 1 196 ? 24.239 8.368 -42.030 1.00 46.50 196 LEU A N 1
ATOM 1547 C CA . LEU A 1 196 ? 25.536 7.938 -42.535 1.00 46.50 196 LEU A CA 1
ATOM 1548 C C . LEU A 1 196 ? 25.524 6.422 -42.768 1.00 46.50 196 LEU A C 1
ATOM 1550 O O . LEU A 1 196 ? 25.772 5.620 -41.865 1.00 46.50 196 LEU A O 1
ATOM 1554 N N . GLN A 1 197 ? 25.253 6.011 -44.002 1.00 48.62 197 GLN A N 1
ATOM 1555 C CA . GLN A 1 197 ? 25.402 4.617 -44.396 1.00 48.62 197 GLN A CA 1
ATOM 1556 C C . GLN A 1 197 ? 26.880 4.345 -44.711 1.00 48.62 197 GLN A C 1
ATOM 1558 O O . GLN A 1 197 ? 27.350 4.585 -45.823 1.00 48.62 197 GLN A O 1
ATOM 1563 N N . VAL A 1 198 ? 27.632 3.852 -43.720 1.00 50.38 198 VAL A N 1
ATOM 1564 C CA . VAL A 1 198 ? 28.962 3.275 -43.959 1.00 50.38 198 VAL A CA 1
ATOM 1565 C C . VAL A 1 198 ? 28.754 1.941 -44.662 1.00 50.38 198 VAL A C 1
ATOM 1567 O O . VAL A 1 198 ? 28.442 0.923 -44.041 1.00 50.38 198 VAL A O 1
ATOM 1570 N N . VAL A 1 199 ? 28.873 1.953 -45.986 1.00 49.81 199 VAL A N 1
ATOM 1571 C CA . VAL A 1 199 ? 28.881 0.724 -46.771 1.00 49.81 199 VAL A CA 1
ATOM 1572 C C . VAL A 1 199 ? 30.315 0.215 -46.748 1.00 49.81 199 VAL A C 1
ATOM 1574 O O . VAL A 1 199 ? 31.212 0.809 -47.345 1.00 49.81 199 VAL A O 1
ATOM 1577 N N . HIS A 1 200 ? 30.536 -0.889 -46.037 1.00 45.59 200 HIS A N 1
ATOM 1578 C CA . HIS A 1 200 ? 31.792 -1.639 -46.054 1.00 45.59 200 HIS A CA 1
ATOM 1579 C C . HIS A 1 200 ? 31.911 -2.393 -47.392 1.00 45.59 200 HIS A C 1
ATOM 1581 O O . HIS A 1 200 ? 31.902 -3.620 -47.449 1.00 45.59 200 HIS A O 1
ATOM 1587 N N . GLN A 1 201 ? 31.938 -1.657 -48.505 1.00 47.00 201 GLN A N 1
ATOM 1588 C CA . GLN A 1 201 ? 32.296 -2.239 -49.786 1.00 47.00 201 GLN A CA 1
ATOM 1589 C C . GLN A 1 201 ? 33.816 -2.245 -49.837 1.00 47.00 201 GLN A C 1
ATOM 1591 O O . GLN A 1 201 ? 34.443 -1.189 -49.866 1.00 47.00 201 GLN A O 1
ATOM 1596 N N . GLN A 1 202 ? 34.394 -3.442 -49.818 1.00 38.69 202 GLN A N 1
ATOM 1597 C CA . GLN A 1 202 ? 35.812 -3.669 -50.055 1.00 38.69 202 GLN A CA 1
ATOM 1598 C C . GLN A 1 202 ? 36.188 -2.907 -51.333 1.00 38.69 202 GLN A C 1
ATOM 1600 O O . GLN A 1 202 ? 35.731 -3.267 -52.422 1.00 38.69 202 GLN A O 1
ATOM 1605 N N . VAL A 1 203 ? 36.946 -1.814 -51.192 1.00 41.56 203 VAL A N 1
ATOM 1606 C CA . VAL A 1 203 ? 37.532 -1.099 -52.328 1.00 41.56 203 VAL A CA 1
ATOM 1607 C C . VAL A 1 203 ? 38.546 -2.070 -52.902 1.00 41.56 203 VAL A C 1
ATOM 1609 O O . VAL A 1 203 ? 39.671 -2.189 -52.428 1.00 41.56 203 VAL A O 1
ATOM 1612 N N . ARG A 1 204 ? 38.078 -2.895 -53.836 1.00 33.12 204 ARG A N 1
ATOM 1613 C CA . ARG A 1 204 ? 38.913 -3.858 -54.525 1.00 33.12 204 ARG A CA 1
ATOM 1614 C C . ARG A 1 204 ? 39.823 -3.028 -55.414 1.00 33.12 204 ARG A C 1
ATOM 1616 O O . ARG A 1 204 ? 39.371 -2.489 -56.420 1.00 33.12 204 ARG A O 1
ATOM 1623 N N . ASP A 1 205 ? 41.077 -2.902 -54.997 1.00 35.44 205 ASP A N 1
ATOM 1624 C CA . ASP A 1 205 ? 42.148 -2.410 -55.847 1.00 35.44 205 ASP A CA 1
ATOM 1625 C C . ASP A 1 205 ? 42.108 -3.184 -57.164 1.00 35.44 205 ASP A C 1
ATOM 1627 O O . ASP A 1 205 ? 42.342 -4.392 -57.234 1.00 35.44 205 ASP A O 1
ATOM 1631 N N . SER A 1 206 ? 41.743 -2.495 -58.231 1.00 31.41 206 SER A N 1
ATOM 1632 C CA . SER A 1 206 ? 41.989 -2.924 -59.597 1.00 31.41 206 SER A CA 1
ATOM 1633 C C . SER A 1 206 ? 42.243 -1.649 -60.374 1.00 31.41 206 SER A C 1
ATOM 1635 O O . SER A 1 206 ? 41.362 -0.808 -60.538 1.00 31.41 206 SER A O 1
ATOM 1637 N N . GLY A 1 207 ? 43.517 -1.457 -60.708 1.00 30.22 207 GLY A N 1
ATOM 1638 C CA . GLY A 1 207 ? 43.996 -0.300 -61.436 1.00 30.22 207 GLY A CA 1
ATOM 1639 C C . GLY A 1 207 ? 43.312 -0.120 -62.788 1.00 30.22 207 GLY A C 1
ATOM 1640 O O . GLY A 1 207 ? 42.744 -1.053 -63.339 1.00 30.22 207 GLY A O 1
ATOM 1641 N N . TYR A 1 208 ? 43.462 1.103 -63.296 1.00 33.12 208 TYR A N 1
ATOM 1642 C CA . TYR A 1 208 ? 43.406 1.498 -64.704 1.00 33.12 208 TYR A CA 1
ATOM 1643 C C . TYR A 1 208 ? 42.240 0.978 -65.562 1.00 33.12 208 TYR A C 1
ATOM 1645 O O . TYR A 1 208 ? 42.222 -0.168 -65.995 1.00 33.12 208 TYR A O 1
ATOM 1653 N N . GLY A 1 209 ? 41.396 1.924 -65.980 1.00 34.38 209 GLY A N 1
ATOM 1654 C CA . GLY A 1 209 ? 40.597 1.808 -67.199 1.00 34.38 209 GLY A CA 1
ATOM 1655 C C . GLY A 1 209 ? 39.095 1.784 -66.952 1.00 34.38 209 GLY A C 1
ATOM 1656 O O . GLY A 1 209 ? 38.573 0.887 -66.307 1.00 34.38 209 GLY A O 1
ATOM 1657 N N . ASP A 1 210 ? 38.434 2.768 -67.549 1.00 29.73 210 ASP A N 1
ATOM 1658 C CA . ASP A 1 210 ? 37.032 2.743 -67.960 1.00 29.73 210 ASP A CA 1
ATOM 1659 C C . ASP A 1 210 ? 35.961 3.024 -66.897 1.00 29.73 210 ASP A C 1
ATOM 1661 O O . ASP A 1 210 ? 35.314 2.171 -66.294 1.00 29.73 210 ASP A O 1
ATOM 1665 N N . LEU A 1 211 ? 35.719 4.332 -66.788 1.00 39.94 211 LEU A N 1
ATOM 1666 C CA . LEU A 1 211 ? 34.415 4.943 -66.572 1.00 39.94 211 LEU A CA 1
ATOM 1667 C C . LEU A 1 211 ? 33.317 4.236 -67.382 1.00 39.94 211 LEU A C 1
ATOM 1669 O O . LEU A 1 211 ? 33.276 4.390 -68.599 1.00 39.94 211 LEU A O 1
ATOM 1673 N N . LEU A 1 212 ? 32.345 3.625 -66.707 1.00 29.84 212 LEU A N 1
ATOM 1674 C CA . LEU A 1 212 ? 30.953 3.653 -67.158 1.00 29.84 212 LEU A CA 1
ATOM 1675 C C . LEU A 1 212 ? 30.014 3.789 -6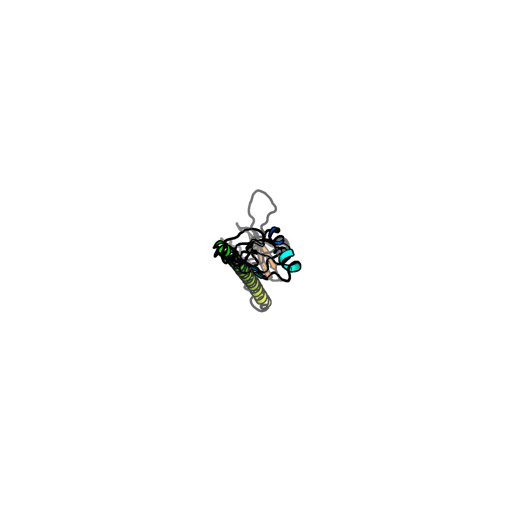5.948 1.00 29.84 212 LEU A C 1
ATOM 1677 O O . LEU A 1 212 ? 30.272 3.201 -64.895 1.00 29.84 212 LEU A O 1
ATOM 1681 N N . PRO A 1 213 ? 28.946 4.597 -66.066 1.00 30.78 213 PRO A N 1
ATOM 1682 C CA . PRO A 1 213 ? 28.097 4.956 -64.943 1.00 30.78 213 PRO A CA 1
ATOM 1683 C C . PRO A 1 213 ? 27.211 3.770 -64.557 1.00 30.78 213 PRO A C 1
ATOM 1685 O O . PRO A 1 213 ? 26.462 3.246 -65.381 1.00 30.78 213 PRO A O 1
ATOM 1688 N N . MET A 1 214 ? 27.262 3.358 -63.290 1.00 27.16 214 MET A N 1
ATOM 1689 C CA . MET A 1 214 ? 26.215 2.508 -62.733 1.00 27.16 214 MET A CA 1
ATOM 1690 C C . MET A 1 214 ? 24.993 3.387 -62.457 1.00 27.16 214 MET A C 1
ATOM 1692 O O . MET A 1 214 ? 24.972 4.164 -61.506 1.00 27.16 214 MET A O 1
ATOM 1696 N N . ASN A 1 215 ? 23.994 3.270 -63.333 1.00 28.33 215 ASN A N 1
ATOM 1697 C CA . ASN A 1 215 ? 22.605 3.567 -63.003 1.00 28.33 215 ASN A CA 1
ATOM 1698 C C . ASN A 1 215 ? 22.198 2.715 -61.795 1.00 28.33 215 ASN A C 1
ATOM 1700 O O . ASN A 1 215 ? 22.303 1.489 -61.888 1.00 28.33 215 ASN A O 1
ATOM 1704 N N . LEU A 1 216 ? 21.746 3.374 -60.722 1.00 33.69 216 LEU A N 1
ATOM 1705 C CA . LEU A 1 216 ? 20.607 3.051 -59.838 1.00 33.69 216 LEU A CA 1
ATOM 1706 C C . LEU A 1 216 ? 20.673 3.909 -58.564 1.00 33.69 216 LEU A C 1
ATOM 1708 O O . LEU A 1 216 ? 21.730 3.918 -57.891 1.00 33.69 216 LEU A O 1
#

Nearest PDB structures (foldseek):
  8tx0-assembly2_B  TM=8.441E-01  e=1.694E-03  Homo sapiens
  8br6-assembly1_AAA  TM=8.236E-01  e=3.004E-03  Homo sapiens
  5xkn-assembly1_B  TM=8.676E-01  e=2.616E-02  Arabidopsis thaliana
  6r1h-assembly2_B  TM=8.170E-01  e=6.797E-02  Arabidopsis thaliana
  6g36-assembly1_A  TM=6.115E-01  e=5.919E-01  Homo sapiens

Solvent-accessible surface area (backbone atoms only — not comparable to full-atom values): 13570 Å² total; per-residue (Å²): 139,75,85,84,79,81,70,80,74,64,33,60,46,80,54,49,66,66,69,47,63,48,63,78,62,73,70,62,74,72,53,79,72,40,41,31,40,31,49,22,47,23,53,33,31,41,61,55,60,62,61,74,77,72,72,37,93,73,40,48,74,39,62,54,66,26,92,50,53,36,85,77,71,83,74,69,80,68,82,64,68,80,63,84,65,87,53,66,65,60,55,52,56,52,47,53,52,52,52,52,52,51,52,52,52,51,51,51,49,52,49,50,52,50,52,47,54,51,50,54,56,49,57,60,56,72,74,62,89,71,91,75,98,83,70,91,68,90,74,83,57,55,65,67,55,52,34,59,31,19,62,70,63,68,44,73,75,49,77,55,95,75,25,40,27,24,41,28,46,57,96,90,39,68,33,36,42,43,47,68,66,79,88,61,97,69,69,92,88,73,82,67,53,86,69,61,55,72,47,82,53,76,78,72,89,69,80,86,85,80,93,74,85,80,88,129

pLDDT: mean 70.42, std 21.87, range [27.16, 97.62]

Radius of gyration: 49.01 Å; Cα contacts (8 Å, |Δi|>4): 216; chains: 1; bounding box: 89×42×141 Å

Sequence (216 aa):
MTVQHFSEQLNTLNLSSRGLTGHIAVYISKLIELESLDLSNNSLIGEIPVFLVENLPLLRVLLGQNPNLCESGPCDQQTKDKSKENNPIIYILASVSAFLMLLLVVLAAVIIIYIKKRKLKDDVYIHMESGDPLKSKRRQYSFDEVVYMTNNFERVLGRGEFGTVYYGIIDDIPIAVKILLQSSAQGYQKFLAEDLQVVH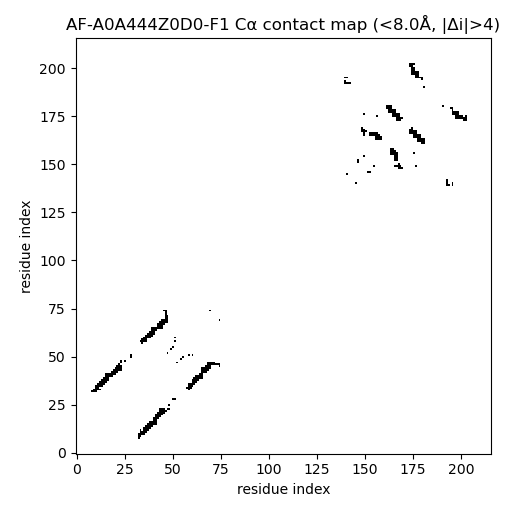QQVRDSGYGDLLPMNL

Organism: Arachis hypogaea (NCBI:txid3818)

Mean predicted aligned error: 22.23 Å

Secondary structure (DSSP, 8-state):
-----------EEE-TTS--EEPPPGGGGG-TT-SEEE--SSEEEEEPPGGGTTS-TT-EEE--S-TEEESSS--------------HHHHHHHHHHHHHHHHHHHHHHHHHHHHHHHHHHHHHHHT--SS-S---------HHHHHHHTTTTT-EEEEETTEEEEEEEETTEEEEEEE-----SS-S----GGG--EE--------S--------

InterPro domains:
  IPR001611 Leucine-rich repeat [PF00560] (34-52)
  IPR011009 Protein kinase-like domain superfamily [SSF56112] (135-195)
  IPR017441 Protein kinase, ATP binding site [PS00107] (157-178)
  IPR032675 Leucine-rich repeat domain superfamily [G3DSA:3.80.10.10] (4-89)

Foldseek 3Di:
DDDPPPPVLCLEAAPAPVQDEEADDPCVLVSVSHQEYEHEQYQYADEDDVCVVPVCPRYHYHHYNHPHYDDDDGSPPPPPPPPPPVPVVVVVVVVVVVVVVVVVVVVVVVVVVVVVVVVVVVVVVVPPPDDDPDDDDPDQDDPVRVCVFQVNQPAWPDADPQATWGWGADPNQIWIWGFGDDPDPDDDPDRPSPPTPTDSDRPPDDDDDDDDDDDD